Protein AF-A0A0D3K151-F1 (afdb_monomer)

Organism: Emiliania huxleyi (strain CCMP1516) (NCBI:txid280463)

Radius of gyration: 27.22 Å; Cα contacts (8 Å, |Δi|>4): 186; chains: 1; bounding box: 52×61×83 Å

Solvent-accessible surface area (backbone atoms only — not comp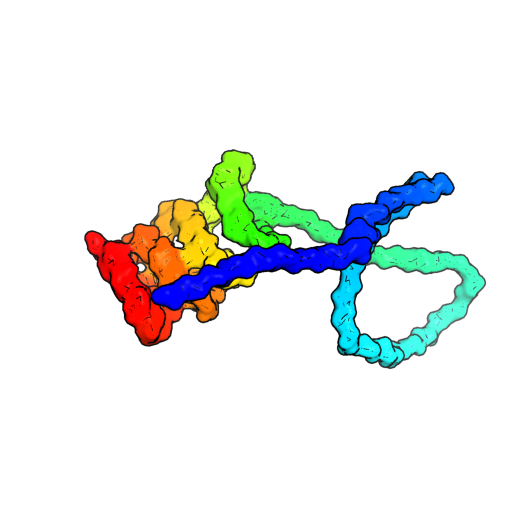arable to full-atom values): 13175 Å² total; per-residue (Å²): 138,81,83,83,85,75,84,74,82,80,80,79,66,91,73,72,7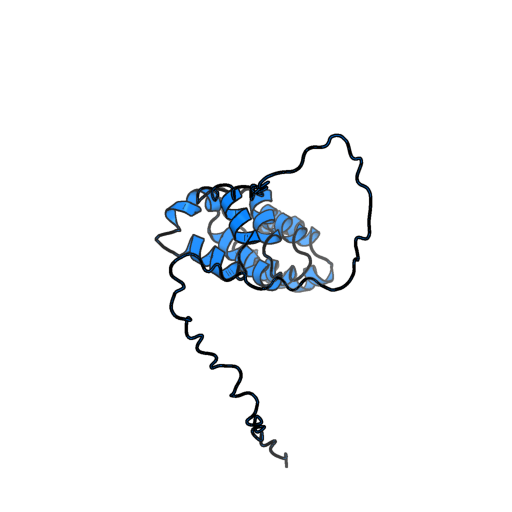6,72,78,82,71,80,78,82,72,80,66,94,84,78,85,75,86,82,80,83,76,78,82,82,83,74,83,90,84,78,85,86,74,86,89,77,88,84,84,81,86,90,83,94,79,82,84,81,81,73,76,75,76,69,76,74,75,72,77,79,60,61,80,46,34,72,68,27,52,51,51,47,45,77,70,50,90,53,53,52,61,50,55,47,42,42,68,68,34,82,87,38,20,80,53,31,44,71,41,50,28,64,56,47,50,65,56,48,12,46,56,36,42,50,36,83,52,61,83,43,27,30,57,41,44,37,61,51,35,75,44,27,72,86,47,27,39,32,64,34,54,28,42,28,37,72,52,38,90,59,60,53,45,55,29,47,58,59,34,38,76,58,32,76,43,36,76,82,28,44,67,57,40,49,70,62,39,54,74,69,43,39,64,68,32,42,63,48,50,57,64,48,57,110

Mean predicted aligned error: 17.02 Å

Secondary structure (DSSP, 8-state):
-PPP---PPPPPPTTSTTSS-----PPTT--S---------PPS-----------------S-----------PPPPPTTSHHHHHHHHHH-S-HHHHHHHHHH-TTTHHHHHHHHTT--HHHHHHHHHH-SSTTTHHHHHHHHHTT-TT-B-HHHHHHHHHH-SS-HHHHHHHHGGGBTTHHHHHHHHHHTS-HHHHHHHHHHHHHHT-

pLDDT: mean 73.88, std 24.92, range [28.66, 97.0]

Structure (mmCIF, N/CA/C/O backbone):
data_AF-A0A0D3K151-F1
#
_entry.id   AF-A0A0D3K151-F1
#
loop_
_atom_site.group_PDB
_atom_site.id
_atom_site.type_symbol
_atom_site.label_atom_id
_atom_site.label_alt_id
_atom_site.label_comp_id
_atom_site.label_asym_id
_atom_site.label_entity_id
_atom_site.label_seq_id
_atom_site.pdbx_PDB_ins_code
_atom_site.Cartn_x
_atom_site.Cartn_y
_atom_site.Cartn_z
_atom_site.occupancy
_atom_site.B_iso_or_equiv
_atom_site.auth_seq_id
_atom_site.auth_comp_id
_atom_site.auth_asym_id
_atom_site.auth_atom_id
_atom_site.pdbx_PDB_model_num
ATOM 1 N N . MET A 1 1 ? 27.703 -42.899 7.112 1.00 36.69 1 MET A N 1
ATOM 2 C CA . MET A 1 1 ? 28.776 -42.649 6.129 1.00 36.69 1 MET A CA 1
ATOM 3 C C . MET A 1 1 ? 28.138 -41.985 4.923 1.00 36.69 1 MET A C 1
ATOM 5 O O . MET A 1 1 ? 27.530 -42.671 4.117 1.00 36.69 1 MET A O 1
ATOM 9 N N . GLY A 1 2 ? 28.139 -40.650 4.906 1.00 40.97 2 GLY A N 1
ATOM 10 C CA . GLY A 1 2 ? 27.590 -39.837 3.821 1.00 40.97 2 GLY A CA 1
ATOM 11 C C . GLY A 1 2 ? 28.709 -39.447 2.863 1.00 40.97 2 GLY A C 1
ATOM 12 O O . GLY A 1 2 ? 29.788 -39.061 3.308 1.00 40.97 2 GLY A O 1
ATOM 13 N N . VAL A 1 3 ? 28.465 -39.611 1.567 1.00 38.94 3 VAL A N 1
ATOM 14 C CA . VAL A 1 3 ? 29.403 -39.255 0.498 1.00 38.94 3 VAL A CA 1
ATOM 15 C C . VAL A 1 3 ? 29.395 -37.727 0.327 1.00 38.94 3 VAL A C 1
ATOM 17 O O . VAL A 1 3 ? 28.308 -37.153 0.242 1.00 38.94 3 VAL A O 1
ATOM 20 N N . PRO A 1 4 ? 30.554 -37.046 0.284 1.00 36.97 4 PRO A N 1
ATOM 21 C CA . PRO A 1 4 ? 30.608 -35.613 0.015 1.00 36.97 4 PRO A CA 1
ATOM 22 C C . PRO A 1 4 ? 30.379 -35.333 -1.479 1.00 36.97 4 PRO A C 1
ATOM 24 O O . PRO A 1 4 ? 31.093 -35.858 -2.332 1.00 36.97 4 PRO A O 1
ATOM 27 N N . VAL A 1 5 ? 29.403 -34.478 -1.797 1.00 37.59 5 VAL A N 1
ATOM 28 C CA . VAL A 1 5 ? 29.250 -33.891 -3.136 1.00 37.59 5 VAL A CA 1
ATOM 29 C C . VAL A 1 5 ? 30.279 -32.772 -3.264 1.00 37.59 5 VAL A C 1
ATOM 31 O O . VAL A 1 5 ? 30.108 -31.683 -2.722 1.00 37.59 5 VAL A O 1
ATOM 34 N N . VAL A 1 6 ? 31.381 -33.067 -3.946 1.00 40.59 6 VAL A N 1
ATOM 35 C CA . VAL A 1 6 ? 32.356 -32.069 -4.388 1.00 40.59 6 VAL A CA 1
ATOM 36 C C . VAL A 1 6 ? 31.797 -31.426 -5.655 1.00 40.59 6 VAL A C 1
ATOM 38 O O . VAL A 1 6 ? 31.630 -32.098 -6.670 1.00 40.59 6 VAL A O 1
ATOM 41 N N . ALA A 1 7 ? 31.474 -30.134 -5.585 1.00 40.84 7 ALA A N 1
ATOM 42 C CA . ALA A 1 7 ? 31.148 -29.334 -6.757 1.00 40.84 7 ALA A CA 1
ATOM 43 C C . ALA A 1 7 ? 32.403 -29.215 -7.633 1.00 40.84 7 ALA A C 1
ATOM 45 O O . ALA A 1 7 ? 33.395 -28.606 -7.231 1.00 40.84 7 ALA A O 1
ATOM 46 N N . LEU A 1 8 ? 32.375 -29.829 -8.814 1.00 37.12 8 LEU A N 1
ATOM 47 C CA . LEU A 1 8 ? 33.381 -29.592 -9.844 1.00 37.12 8 LEU A CA 1
ATOM 48 C C . LEU A 1 8 ? 33.040 -28.273 -10.559 1.00 37.12 8 LEU A C 1
ATOM 50 O O . LEU A 1 8 ? 31.885 -28.099 -10.958 1.00 37.12 8 LEU A O 1
ATOM 54 N N . PRO A 1 9 ? 33.996 -27.344 -10.737 1.00 41.81 9 PRO A N 1
ATOM 55 C CA . PRO A 1 9 ? 33.792 -26.180 -11.587 1.00 41.81 9 PRO A CA 1
ATOM 56 C C . PRO A 1 9 ? 33.650 -26.653 -13.037 1.00 41.81 9 PRO A C 1
ATOM 58 O O . PRO A 1 9 ? 34.536 -27.323 -13.567 1.00 41.81 9 PRO A O 1
ATOM 61 N N . VAL A 1 10 ? 32.517 -26.335 -13.664 1.00 42.19 10 VAL A N 1
ATOM 62 C CA . VAL A 1 10 ? 32.312 -26.571 -15.096 1.00 42.19 10 VAL A CA 1
ATOM 63 C C . VAL A 1 10 ? 33.256 -25.632 -15.858 1.00 42.19 10 VAL A C 1
ATOM 65 O O . VAL A 1 10 ? 33.171 -24.419 -15.660 1.00 42.19 10 VAL A O 1
ATOM 68 N N . PRO A 1 11 ? 34.173 -26.150 -16.694 1.00 42.25 11 PRO A N 1
ATOM 69 C CA . PRO A 1 11 ? 35.025 -25.311 -17.523 1.00 42.25 11 PRO A CA 1
ATOM 70 C C . PRO A 1 11 ? 34.182 -24.676 -18.633 1.00 42.25 11 PRO A C 1
ATOM 72 O O . PRO A 1 11 ? 33.583 -25.379 -19.446 1.00 42.25 11 PRO A O 1
ATOM 75 N N . ILE A 1 12 ? 34.130 -23.344 -18.647 1.00 45.72 12 ILE A N 1
ATOM 76 C CA . ILE A 1 12 ? 33.540 -22.561 -19.736 1.00 45.72 12 ILE A CA 1
ATOM 77 C C . ILE A 1 12 ? 34.453 -22.736 -20.966 1.00 45.72 12 ILE A C 1
ATOM 79 O O . ILE A 1 12 ? 35.669 -22.559 -20.836 1.00 45.72 12 ILE A O 1
ATOM 83 N N . PRO A 1 13 ? 33.926 -23.139 -22.135 1.00 43.09 13 PRO A N 1
ATOM 84 C CA . PRO A 1 13 ? 34.722 -23.287 -23.349 1.00 43.09 13 PRO A CA 1
ATOM 85 C C . PRO A 1 13 ? 35.278 -21.925 -23.817 1.00 43.09 13 PRO A C 1
ATOM 87 O O . PRO A 1 13 ? 34.570 -20.920 -23.746 1.00 43.09 13 PRO A O 1
ATOM 90 N N . PRO A 1 14 ? 36.519 -21.867 -24.341 1.00 49.72 14 PRO A N 1
ATOM 91 C CA . PRO A 1 14 ? 37.214 -20.626 -24.714 1.00 49.72 14 PRO A CA 1
ATOM 92 C C . PRO A 1 14 ? 36.683 -19.951 -25.998 1.00 49.72 14 PRO A C 1
ATOM 94 O O . PRO A 1 14 ? 37.416 -19.232 -26.669 1.00 49.72 14 PRO A O 1
ATOM 97 N N . GLU A 1 15 ? 35.413 -20.163 -26.349 1.00 46.69 15 GLU A N 1
ATOM 98 C CA . GLU A 1 15 ? 34.746 -19.519 -27.491 1.00 46.69 15 GLU A CA 1
ATOM 99 C C . GLU A 1 15 ? 33.687 -18.482 -27.061 1.00 46.69 15 GLU A C 1
ATOM 101 O O . GLU A 1 15 ? 33.263 -17.672 -27.880 1.00 46.69 15 GLU A O 1
ATOM 106 N N . GLU A 1 16 ? 33.326 -18.411 -25.771 1.00 45.47 16 GLU A N 1
ATOM 107 C CA . GLU A 1 16 ? 32.428 -17.371 -25.225 1.00 45.47 16 GLU A CA 1
ATOM 108 C C . GLU A 1 16 ? 33.159 -16.131 -24.675 1.00 45.47 16 GLU A C 1
ATOM 110 O O . GLU A 1 16 ? 32.522 -15.159 -24.274 1.00 45.47 16 GLU A O 1
ATOM 115 N N . GLU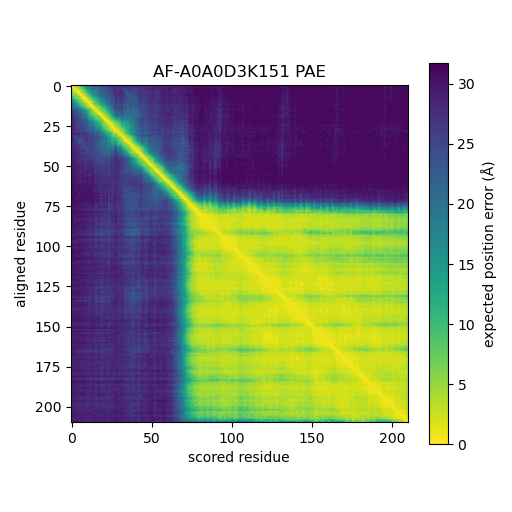 A 1 17 ? 34.495 -16.100 -24.715 1.00 41.00 17 GLU A N 1
ATOM 116 C CA . GLU A 1 17 ? 35.283 -14.915 -24.329 1.00 41.00 17 GLU A CA 1
ATOM 117 C C . GLU A 1 17 ? 35.469 -13.912 -25.491 1.00 41.00 17 GLU A C 1
ATOM 119 O O . GLU A 1 17 ? 35.985 -12.812 -25.303 1.00 41.00 17 GLU A O 1
ATOM 124 N N . ALA A 1 18 ? 34.993 -14.244 -26.699 1.00 40.31 18 ALA A N 1
ATOM 125 C CA . ALA A 1 18 ? 35.142 -13.414 -27.900 1.00 40.31 18 ALA A CA 1
ATOM 126 C C . ALA A 1 18 ? 33.933 -12.506 -28.220 1.00 40.31 18 ALA A C 1
ATOM 128 O O . ALA A 1 18 ? 33.989 -11.736 -29.178 1.00 40.31 18 ALA A O 1
ATOM 129 N N . ALA A 1 19 ? 32.851 -12.548 -27.433 1.00 41.38 19 ALA A N 1
ATOM 130 C CA . ALA A 1 19 ? 31.666 -11.711 -27.670 1.00 41.38 19 ALA A CA 1
ATOM 131 C C . ALA A 1 19 ? 31.693 -10.346 -26.945 1.00 41.38 19 ALA A C 1
ATOM 133 O O . ALA A 1 19 ? 30.846 -9.498 -27.215 1.00 41.38 19 ALA A O 1
ATOM 134 N N . SER A 1 20 ? 32.676 -10.096 -26.071 1.00 40.66 20 SER A N 1
ATOM 135 C CA . SER A 1 20 ? 32.695 -8.911 -25.190 1.00 40.66 20 SER A CA 1
ATOM 136 C C . SER A 1 20 ? 33.730 -7.840 -25.556 1.00 40.66 20 SER A C 1
ATOM 138 O O . SER A 1 20 ? 33.958 -6.916 -24.779 1.00 40.66 20 SER A O 1
ATOM 140 N N . ALA A 1 21 ? 34.352 -7.914 -26.734 1.00 40.59 21 ALA A N 1
ATOM 141 C CA . ALA A 1 21 ? 35.329 -6.912 -27.163 1.00 40.59 21 ALA A CA 1
ATOM 142 C C . ALA A 1 21 ? 35.228 -6.596 -28.661 1.00 40.59 21 ALA A C 1
ATOM 144 O O . ALA A 1 21 ? 36.192 -6.734 -29.407 1.00 40.59 21 ALA A O 1
ATOM 145 N N . GLN A 1 22 ? 34.065 -6.127 -29.116 1.00 38.78 22 GLN A N 1
ATOM 146 C CA . GLN A 1 22 ? 34.018 -5.317 -30.334 1.00 38.78 22 GLN A CA 1
ATOM 147 C C . GLN A 1 22 ? 34.122 -3.845 -29.940 1.00 38.78 22 GLN A C 1
ATOM 149 O O . GLN A 1 22 ? 33.130 -3.141 -29.770 1.00 38.78 22 GLN A O 1
ATOM 154 N N . SER A 1 23 ? 35.357 -3.373 -29.768 1.00 43.38 23 SER A N 1
ATOM 155 C CA . SER A 1 23 ? 35.657 -1.944 -29.778 1.00 43.38 23 SER A CA 1
ATOM 156 C C . SER A 1 23 ? 35.349 -1.407 -31.177 1.00 43.38 23 SER A C 1
ATOM 158 O O . SER A 1 23 ? 36.149 -1.559 -32.103 1.00 43.38 23 SER A O 1
ATOM 160 N N . PHE A 1 24 ? 34.164 -0.818 -31.345 1.00 42.56 24 PHE A N 1
ATOM 161 C CA . PHE A 1 24 ? 33.790 -0.109 -32.563 1.00 42.56 24 PHE A CA 1
ATOM 162 C C . PHE A 1 24 ? 34.789 1.028 -32.787 1.00 42.56 24 PHE A C 1
ATOM 164 O O . PHE A 1 24 ? 34.830 2.001 -32.033 1.00 42.56 24 PHE A O 1
ATOM 171 N N . THR A 1 25 ? 35.630 0.887 -33.807 1.00 46.38 25 THR A N 1
ATOM 172 C CA . THR A 1 25 ? 36.535 1.957 -34.225 1.00 46.38 25 THR A CA 1
ATOM 173 C C . THR A 1 25 ? 35.803 2.746 -35.300 1.00 46.38 25 THR A C 1
ATOM 175 O O . THR A 1 25 ? 35.499 2.213 -36.366 1.00 46.38 25 THR A O 1
ATOM 178 N N . LYS A 1 26 ? 35.447 3.993 -34.982 1.00 45.84 26 LYS A N 1
ATOM 179 C CA . LYS A 1 26 ? 34.752 4.916 -35.887 1.00 45.84 26 LYS A CA 1
ATOM 180 C C . LYS A 1 26 ? 35.579 5.078 -37.179 1.00 45.84 26 LYS A C 1
ATOM 182 O O . LYS A 1 26 ? 36.751 5.431 -37.068 1.00 45.84 26 LYS A O 1
ATOM 187 N N . PRO A 1 27 ? 35.019 4.843 -38.380 1.00 53.03 27 PRO A N 1
ATOM 188 C CA . PRO A 1 27 ? 35.705 5.162 -39.630 1.00 53.03 27 PRO A CA 1
ATOM 189 C C . PRO A 1 27 ? 35.900 6.678 -39.771 1.00 53.03 27 PRO A C 1
ATOM 191 O O . PRO A 1 27 ? 35.008 7.458 -39.422 1.00 53.03 27 PRO A O 1
ATOM 194 N N . ASP A 1 28 ? 37.052 7.097 -40.295 1.00 43.91 28 ASP A N 1
ATOM 195 C CA . ASP A 1 28 ? 37.363 8.514 -40.499 1.00 43.91 28 ASP A CA 1
ATOM 196 C C . ASP A 1 28 ? 36.340 9.182 -41.439 1.00 43.91 28 ASP A C 1
ATOM 198 O O . ASP A 1 28 ? 36.072 8.696 -42.538 1.00 43.91 28 ASP A O 1
ATOM 202 N N . GLY A 1 29 ? 35.761 10.305 -40.989 1.00 51.69 29 GLY A N 1
ATOM 203 C CA . GLY A 1 29 ? 34.777 11.110 -41.733 1.00 51.69 29 GLY A CA 1
ATOM 204 C C . GLY A 1 29 ? 33.356 11.158 -41.150 1.00 51.69 29 GLY A C 1
ATOM 205 O O . GLY A 1 29 ? 32.497 11.834 -41.705 1.00 51.69 29 GLY A O 1
ATOM 206 N N . TRP A 1 30 ? 33.084 10.476 -40.034 1.00 52.56 30 TRP A N 1
ATOM 207 C CA . TRP A 1 30 ? 31.755 10.434 -39.398 1.00 52.56 30 TRP A CA 1
ATOM 208 C C . TRP A 1 30 ? 31.508 11.582 -38.399 1.00 52.56 30 TRP A C 1
ATOM 210 O O . TRP A 1 30 ? 31.216 11.347 -37.227 1.00 52.56 30 TRP A O 1
ATOM 220 N N . ASP A 1 31 ? 31.642 12.837 -38.812 1.00 51.69 31 ASP A N 1
ATOM 221 C CA . ASP A 1 31 ? 31.230 13.969 -37.971 1.00 51.69 31 ASP A CA 1
ATOM 222 C C . ASP A 1 31 ? 29.806 14.402 -38.318 1.00 51.69 31 ASP A C 1
ATOM 224 O O . ASP A 1 31 ? 29.560 15.078 -39.311 1.00 51.69 31 ASP A O 1
ATOM 228 N N . GLY A 1 32 ? 28.866 13.982 -37.467 1.00 53.28 32 GLY A N 1
ATOM 229 C CA . GLY A 1 32 ? 27.462 14.380 -37.520 1.00 53.28 32 GLY A CA 1
ATOM 230 C C . GLY A 1 32 ? 26.512 13.186 -37.580 1.00 53.28 32 GLY A C 1
ATOM 231 O O . GLY A 1 32 ? 26.373 12.552 -38.615 1.00 53.28 32 GLY A O 1
ATOM 232 N N . HIS A 1 33 ? 25.822 12.939 -36.464 1.00 47.09 33 HIS A N 1
ATOM 233 C CA . HIS A 1 33 ? 24.627 12.092 -36.339 1.00 47.09 33 HIS A CA 1
ATOM 234 C C . HIS A 1 33 ? 24.796 10.587 -36.604 1.00 47.09 33 HIS A C 1
ATOM 236 O O . HIS A 1 33 ? 24.444 10.069 -37.658 1.00 47.09 33 HIS A O 1
ATOM 242 N N . VAL A 1 34 ? 25.194 9.854 -35.561 1.00 38.25 34 VAL A N 1
ATOM 243 C CA . VAL A 1 34 ? 24.879 8.423 -35.443 1.00 38.25 34 VAL A CA 1
ATOM 244 C C . VAL A 1 34 ? 23.895 8.262 -34.296 1.00 38.25 34 VAL A C 1
ATOM 246 O O . VAL A 1 34 ? 24.259 8.384 -33.129 1.00 38.25 34 VAL A O 1
ATOM 249 N N . VAL A 1 35 ? 22.634 8.020 -34.641 1.00 41.75 35 VAL A N 1
ATOM 250 C CA . VAL A 1 35 ? 21.627 7.530 -33.701 1.00 41.75 35 VAL A CA 1
ATOM 251 C C . VAL A 1 35 ? 21.810 6.018 -33.645 1.00 41.75 35 VAL A C 1
ATOM 253 O O . VAL A 1 35 ? 21.580 5.329 -34.637 1.00 41.75 35 VAL A O 1
ATOM 256 N N . ILE A 1 36 ? 22.270 5.497 -32.509 1.00 40.19 36 ILE A N 1
ATOM 257 C CA . ILE A 1 36 ? 22.256 4.055 -32.259 1.00 40.19 36 ILE A CA 1
ATOM 258 C C . ILE A 1 36 ? 20.793 3.700 -31.984 1.00 40.19 36 ILE A C 1
ATOM 260 O O . ILE A 1 36 ? 20.294 3.919 -30.884 1.00 40.19 36 ILE A O 1
ATOM 264 N N . ALA A 1 37 ? 20.080 3.235 -33.010 1.00 38.84 37 ALA A N 1
ATOM 265 C CA . ALA A 1 37 ? 18.766 2.636 -32.834 1.00 38.84 37 ALA A CA 1
ATOM 266 C C . ALA A 1 37 ? 18.965 1.280 -32.149 1.00 38.84 37 ALA A C 1
ATOM 268 O O . ALA A 1 37 ? 19.490 0.342 -32.750 1.00 38.84 37 ALA A O 1
ATOM 269 N N . GLU A 1 38 ? 18.599 1.193 -30.873 1.00 36.09 38 GLU A N 1
ATOM 270 C CA . GLU A 1 38 ? 18.532 -0.082 -30.170 1.00 36.09 38 GLU A CA 1
ATOM 271 C C . GLU A 1 38 ? 17.497 -0.974 -30.872 1.00 36.09 38 GLU A C 1
ATOM 273 O O . GLU A 1 38 ? 16.381 -0.550 -31.186 1.00 36.09 38 GLU A O 1
ATOM 278 N N . ALA A 1 39 ? 17.913 -2.192 -31.209 1.00 35.25 39 ALA A N 1
ATOM 279 C CA . ALA A 1 39 ? 17.167 -3.110 -32.051 1.00 35.25 39 ALA A CA 1
ATOM 280 C C . ALA A 1 39 ? 15.874 -3.574 -31.363 1.00 35.25 39 ALA A C 1
ATOM 282 O O . ALA A 1 39 ? 15.897 -4.381 -30.434 1.00 35.25 39 ALA A O 1
ATOM 283 N N . VAL A 1 40 ? 14.731 -3.110 -31.867 1.00 34.59 40 VAL A N 1
ATOM 284 C CA . VAL A 1 40 ? 13.422 -3.687 -31.553 1.00 34.59 40 VAL A CA 1
ATOM 285 C C . VAL A 1 40 ? 13.319 -5.036 -32.268 1.00 34.59 40 VAL A C 1
ATOM 287 O O . VAL A 1 40 ? 13.140 -5.100 -33.484 1.00 34.59 40 VAL A O 1
ATOM 290 N N . VAL A 1 41 ? 13.441 -6.131 -31.520 1.00 36.47 41 VAL A N 1
ATOM 291 C CA . VAL A 1 41 ? 13.119 -7.477 -32.010 1.00 36.47 41 VAL A CA 1
ATOM 292 C C . VAL A 1 41 ? 11.601 -7.653 -31.936 1.00 36.47 41 VAL A C 1
ATOM 294 O O . VAL A 1 41 ? 11.046 -7.850 -30.858 1.00 36.47 41 VAL A O 1
ATOM 297 N N . LEU A 1 42 ? 10.917 -7.559 -33.081 1.00 32.94 42 LEU A N 1
ATOM 298 C CA . LEU A 1 42 ? 9.491 -7.881 -33.196 1.00 32.94 42 LEU A CA 1
ATOM 299 C C . LEU A 1 42 ? 9.301 -9.402 -33.366 1.00 32.94 42 LEU A C 1
ATOM 301 O O . LEU A 1 42 ? 10.032 -10.016 -34.151 1.00 32.94 42 LEU A O 1
ATOM 305 N N . PRO A 1 43 ? 8.334 -10.034 -32.672 1.00 35.91 43 PRO A N 1
ATOM 306 C CA . PRO A 1 43 ? 8.038 -11.451 -32.852 1.00 35.91 43 PRO A CA 1
ATOM 307 C C . PRO A 1 43 ? 7.492 -11.714 -34.262 1.00 35.91 43 PRO A C 1
ATOM 309 O O . PRO A 1 43 ? 6.606 -11.017 -34.753 1.00 35.91 43 PRO A O 1
ATOM 312 N N . MET A 1 44 ? 8.048 -12.733 -34.921 1.00 42.25 44 MET A N 1
ATOM 313 C CA . MET A 1 44 ? 7.643 -13.160 -36.257 1.00 42.25 44 MET A CA 1
ATOM 314 C C . MET A 1 44 ? 6.182 -13.607 -36.276 1.00 42.25 44 MET A C 1
ATOM 316 O O . MET A 1 44 ? 5.832 -14.601 -35.643 1.00 42.25 44 MET A O 1
ATOM 320 N N . GLY A 1 45 ? 5.369 -12.938 -37.087 1.00 46.28 45 GLY A N 1
ATOM 321 C CA . GLY A 1 45 ? 4.072 -13.467 -37.488 1.00 46.28 45 GLY A CA 1
ATOM 322 C C . GLY A 1 45 ? 2.996 -12.410 -37.631 1.00 46.28 45 GLY A C 1
ATOM 323 O O . GLY A 1 45 ? 2.049 -12.438 -36.868 1.00 46.28 45 GLY A O 1
ATOM 324 N N . GLU A 1 46 ? 3.123 -11.528 -38.621 1.00 37.97 46 GLU A N 1
ATOM 325 C CA . GLU A 1 46 ? 1.981 -11.049 -39.408 1.00 37.97 46 GLU A CA 1
ATOM 326 C C . GLU A 1 46 ? 2.513 -10.324 -40.647 1.00 37.97 46 GLU A C 1
ATOM 328 O O . GLU A 1 46 ? 3.027 -9.208 -40.604 1.00 37.97 46 GLU A O 1
ATOM 333 N N . ALA A 1 47 ? 2.456 -11.021 -41.779 1.00 40.53 47 ALA A N 1
ATOM 334 C CA . ALA A 1 47 ? 2.665 -10.418 -43.079 1.00 40.53 47 ALA A CA 1
ATOM 335 C C . ALA A 1 47 ? 1.447 -9.540 -43.389 1.00 40.53 47 ALA A C 1
ATOM 337 O O . ALA A 1 47 ? 0.389 -10.062 -43.739 1.00 40.53 47 ALA A O 1
ATOM 338 N N . VAL A 1 48 ? 1.582 -8.217 -43.289 1.00 35.75 48 VAL A N 1
ATOM 339 C CA . VAL A 1 48 ? 0.596 -7.308 -43.886 1.00 35.75 48 VAL A CA 1
ATOM 340 C C . VAL A 1 48 ? 0.937 -7.167 -45.366 1.00 35.75 48 VAL A C 1
ATOM 342 O O . VAL A 1 48 ? 1.767 -6.364 -45.785 1.00 35.75 48 VAL A O 1
ATOM 345 N N . VAL A 1 49 ? 0.312 -8.041 -46.150 1.00 35.34 49 VAL A N 1
ATOM 346 C CA . VAL A 1 49 ? 0.256 -7.997 -47.609 1.00 35.34 49 VAL A CA 1
ATOM 347 C C . VAL A 1 49 ? -0.876 -7.053 -48.022 1.00 35.34 49 VAL A C 1
ATOM 349 O O . VAL A 1 49 ? -2.032 -7.340 -47.748 1.00 35.34 49 VAL A O 1
ATOM 352 N N . GLY A 1 50 ? -0.515 -5.974 -48.724 1.00 34.00 50 GLY A N 1
ATOM 353 C CA . GLY A 1 50 ? -1.244 -5.427 -49.876 1.00 34.00 50 GLY A CA 1
ATOM 354 C C . GLY A 1 50 ? -2.635 -4.802 -49.682 1.00 34.00 50 GLY A C 1
ATOM 355 O O . GLY A 1 50 ? -3.611 -5.500 -49.435 1.00 34.00 50 GLY A O 1
ATOM 356 N N . GLY A 1 51 ? -2.747 -3.514 -50.020 1.00 28.66 51 GLY A N 1
ATOM 357 C CA . GLY A 1 51 ? -3.979 -2.917 -50.555 1.00 28.66 51 GLY A CA 1
ATOM 358 C C . GLY A 1 51 ? -4.091 -1.425 -50.242 1.00 28.66 51 GLY A C 1
ATOM 359 O O . GLY A 1 51 ? -3.930 -1.036 -49.097 1.00 28.66 51 GLY A O 1
ATOM 360 N N . GLU A 1 52 ? -4.368 -0.501 -51.153 1.00 31.38 52 GLU A N 1
ATOM 361 C CA . GLU A 1 52 ? -4.413 -0.461 -52.614 1.00 31.38 52 GLU A CA 1
ATOM 362 C C . GLU A 1 52 ? -4.329 1.040 -52.939 1.00 31.38 52 GLU A C 1
ATOM 364 O O . GLU A 1 52 ? -4.999 1.862 -52.310 1.00 31.38 52 GLU A O 1
ATOM 369 N N . ALA A 1 53 ? -3.441 1.412 -53.857 1.00 38.00 53 ALA A N 1
ATOM 370 C CA . ALA A 1 53 ? -3.254 2.789 -54.275 1.00 38.00 53 ALA A CA 1
ATOM 371 C C . ALA A 1 53 ? -4.437 3.229 -55.144 1.00 38.00 53 ALA A C 1
ATOM 373 O O . ALA 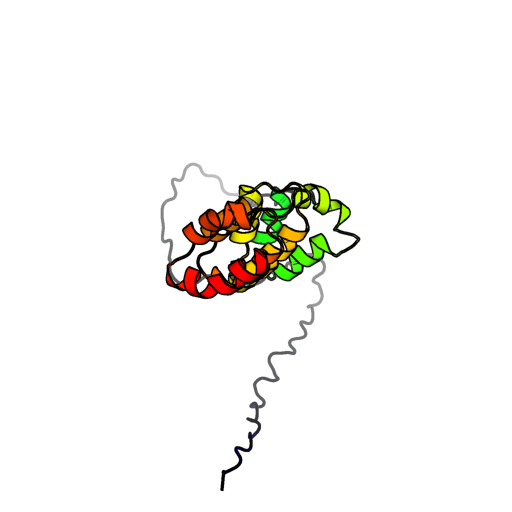A 1 53 ? -4.657 2.662 -56.212 1.00 38.00 53 ALA A O 1
ATOM 374 N N . VAL A 1 54 ? -5.146 4.285 -54.744 1.00 31.81 54 VAL A N 1
ATOM 375 C CA . VAL A 1 54 ? -5.959 5.060 -55.688 1.00 31.81 54 VAL A CA 1
ATOM 376 C C . VAL A 1 54 ? -5.125 6.254 -56.126 1.00 31.81 54 VAL A C 1
ATOM 378 O O . VAL A 1 54 ? -4.979 7.245 -55.414 1.00 31.81 54 VAL A O 1
ATOM 381 N N . ALA A 1 55 ? -4.528 6.097 -57.303 1.00 39.56 55 ALA A N 1
ATOM 382 C CA . ALA A 1 55 ? -3.764 7.113 -57.999 1.00 39.56 55 ALA A CA 1
ATOM 383 C C . ALA A 1 55 ? -4.671 8.259 -58.468 1.00 39.56 55 ALA A C 1
ATOM 385 O O . ALA A 1 55 ? -5.723 8.028 -59.064 1.00 39.56 55 ALA A O 1
ATOM 386 N N . SER A 1 56 ? -4.208 9.495 -58.294 1.00 30.06 56 SER A N 1
ATOM 387 C CA . SER A 1 56 ? -4.616 10.598 -59.157 1.00 30.06 56 SER A CA 1
ATOM 388 C C . SER A 1 56 ? -3.494 11.630 -59.250 1.00 30.06 56 SER A C 1
ATOM 390 O O . SER A 1 56 ? -3.092 12.195 -58.239 1.00 30.06 56 SER A O 1
ATOM 392 N N . GLY A 1 57 ? -3.028 11.879 -60.476 1.00 29.02 57 GLY A N 1
ATOM 393 C CA . GLY A 1 57 ? -2.317 13.106 -60.847 1.00 29.02 57 GLY A CA 1
ATOM 394 C C . GLY A 1 57 ? -0.793 13.015 -60.928 1.00 29.02 57 GLY A C 1
ATOM 395 O O . GLY A 1 57 ? -0.106 12.890 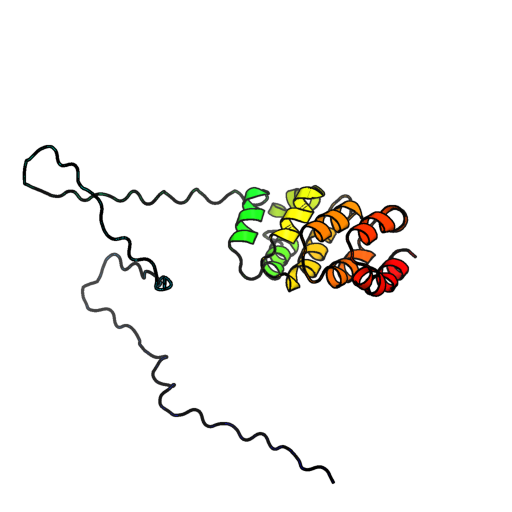-59.927 1.00 29.02 57 GLY A O 1
ATOM 396 N N . VAL A 1 58 ? -0.295 13.126 -62.155 1.00 35.59 58 VAL A N 1
ATOM 397 C CA . VAL A 1 58 ? 1.100 13.131 -62.620 1.00 35.59 58 VAL A CA 1
ATOM 398 C C . VAL A 1 58 ? 1.770 14.497 -62.393 1.00 35.59 58 VAL A C 1
ATOM 400 O O . VAL A 1 58 ? 1.168 15.499 -62.758 1.00 35.59 58 VAL A O 1
ATOM 403 N N . ASP A 1 59 ? 3.010 14.534 -61.882 1.00 33.72 59 ASP A N 1
ATOM 404 C CA . ASP A 1 59 ? 4.187 15.081 -62.599 1.00 33.72 59 ASP A CA 1
ATOM 405 C C . ASP A 1 59 ? 5.519 14.731 -61.876 1.00 33.72 59 ASP A C 1
ATOM 407 O O . ASP A 1 59 ? 5.542 14.687 -60.643 1.00 33.72 59 ASP A O 1
ATOM 411 N N . PRO A 1 60 ? 6.628 14.437 -62.595 1.00 48.25 60 PRO A N 1
ATOM 412 C CA . PRO A 1 60 ? 7.815 13.795 -62.037 1.00 48.25 60 PRO A CA 1
ATOM 413 C C . PRO A 1 60 ? 9.022 14.742 -61.975 1.00 48.25 60 PRO A C 1
ATOM 415 O O . PRO A 1 60 ? 9.702 14.945 -62.975 1.00 48.25 60 PRO A O 1
ATOM 418 N N . ALA A 1 61 ? 9.345 15.272 -60.797 1.00 41.03 61 ALA A N 1
ATOM 419 C CA . ALA A 1 61 ? 10.706 15.692 -60.449 1.00 41.03 61 ALA A CA 1
ATOM 420 C C . ALA A 1 61 ? 10.766 16.171 -58.997 1.00 41.03 61 ALA A C 1
ATOM 422 O O . ALA A 1 61 ? 10.094 17.129 -58.635 1.00 41.03 61 ALA A O 1
ATOM 423 N N . GLY A 1 62 ? 11.672 15.574 -58.225 1.00 36.28 62 GLY A N 1
ATOM 424 C CA . GLY A 1 62 ? 12.274 16.235 -57.071 1.00 36.28 62 GLY A CA 1
ATOM 425 C C . GLY A 1 62 ? 11.554 16.026 -55.745 1.00 36.28 62 GLY A C 1
ATOM 426 O O . GLY A 1 62 ? 10.628 16.750 -55.413 1.00 36.28 62 GLY A O 1
ATOM 427 N N . ASP A 1 63 ? 12.097 15.080 -54.980 1.00 38.06 63 ASP A N 1
ATOM 428 C CA . ASP A 1 63 ? 12.282 15.192 -53.531 1.00 38.06 63 ASP A CA 1
ATOM 429 C C . ASP A 1 63 ? 11.021 15.468 -52.697 1.00 38.06 63 ASP A C 1
ATOM 431 O O . ASP A 1 63 ? 10.733 16.591 -52.287 1.00 38.06 63 ASP A O 1
ATOM 435 N N . VAL A 1 64 ? 10.294 14.395 -52.379 1.00 34.94 64 VAL A N 1
ATOM 436 C CA . VAL A 1 64 ? 9.416 14.385 -51.209 1.00 34.94 64 VAL A CA 1
ATOM 437 C C . VAL A 1 64 ? 10.205 13.733 -50.083 1.00 34.94 64 VAL A C 1
ATOM 439 O O . VAL A 1 64 ? 10.089 12.538 -49.818 1.00 34.94 64 VAL A O 1
ATOM 442 N N . SER A 1 65 ? 11.043 14.533 -49.427 1.00 39.50 65 SER A N 1
ATOM 443 C CA . SER A 1 65 ? 11.414 14.282 -48.040 1.00 39.50 65 SER A CA 1
ATOM 444 C C . SER A 1 65 ? 10.134 14.401 -47.217 1.00 39.50 65 SER A C 1
ATOM 446 O O . SER A 1 65 ? 9.792 15.464 -46.699 1.00 39.50 65 SER A O 1
ATOM 448 N N . GLU A 1 66 ? 9.369 13.312 -47.181 1.00 34.94 66 GLU A N 1
ATOM 449 C CA . GLU A 1 66 ? 8.225 13.146 -46.302 1.00 34.94 66 GLU A CA 1
ATOM 450 C C . GLU A 1 66 ? 8.801 13.102 -44.889 1.00 34.94 66 GLU A C 1
ATOM 452 O O . GLU A 1 66 ? 9.242 12.069 -44.384 1.00 34.94 66 GLU A O 1
ATOM 457 N N . ALA A 1 67 ? 8.926 14.288 -44.294 1.00 39.00 67 ALA A N 1
ATOM 458 C CA . ALA A 1 67 ? 9.229 14.451 -42.894 1.00 39.00 67 ALA A CA 1
ATOM 459 C C . ALA A 1 67 ? 8.109 13.742 -42.138 1.00 39.00 67 ALA A C 1
ATOM 461 O O . ALA A 1 67 ? 7.033 14.299 -41.919 1.00 39.00 67 ALA A O 1
ATOM 462 N N . ILE A 1 68 ? 8.361 12.483 -41.786 1.00 40.44 68 ILE A N 1
ATOM 463 C CA . ILE A 1 68 ? 7.614 11.765 -40.770 1.00 40.44 68 ILE A CA 1
ATOM 464 C C . ILE A 1 68 ? 7.719 12.665 -39.546 1.00 40.44 68 ILE A C 1
ATOM 466 O O . ILE A 1 68 ? 8.766 12.730 -38.899 1.00 40.44 68 ILE A O 1
ATOM 470 N N . ALA A 1 69 ? 6.666 13.437 -39.284 1.00 38.50 69 ALA A N 1
ATOM 471 C CA . ALA A 1 69 ? 6.511 14.142 -38.033 1.00 38.50 69 ALA A CA 1
ATOM 472 C C . ALA A 1 69 ? 6.406 13.049 -36.971 1.00 38.50 69 ALA A C 1
ATOM 474 O O . ALA A 1 69 ? 5.331 12.512 -36.710 1.00 38.50 69 ALA A O 1
ATOM 475 N N . VAL A 1 70 ? 7.561 12.660 -36.428 1.00 45.16 70 VAL A N 1
ATOM 476 C CA . VAL A 1 70 ? 7.649 11.908 -35.185 1.00 45.16 70 VAL A CA 1
ATOM 477 C C . VAL A 1 70 ? 6.791 12.707 -34.211 1.00 45.16 70 VAL A C 1
ATOM 479 O O . VAL A 1 70 ? 7.095 13.888 -34.019 1.00 45.16 70 VAL A O 1
ATOM 482 N N . PRO A 1 71 ? 5.685 12.155 -33.678 1.00 44.66 71 PRO A N 1
ATOM 483 C CA . PRO A 1 71 ? 4.878 12.891 -32.725 1.00 44.66 71 PRO A CA 1
ATOM 484 C C . PRO A 1 71 ? 5.814 13.307 -31.597 1.00 44.66 71 PRO A C 1
ATOM 486 O O . PRO A 1 71 ? 6.436 12.463 -30.952 1.00 44.66 71 PRO A O 1
ATOM 489 N N . GLU A 1 72 ? 5.986 14.619 -31.454 1.00 45.03 72 GLU A N 1
ATOM 490 C CA . GLU A 1 72 ? 6.829 15.223 -30.439 1.00 45.03 72 GLU A CA 1
ATOM 491 C C . GLU A 1 72 ? 6.392 14.637 -29.098 1.00 45.03 72 GLU A C 1
ATOM 493 O O . GLU A 1 72 ? 5.230 14.771 -28.701 1.00 45.03 72 GLU A O 1
ATOM 498 N N . SER A 1 73 ? 7.295 13.884 -28.463 1.00 57.19 73 SER A N 1
ATOM 499 C CA . SER A 1 73 ? 7.067 13.303 -27.144 1.00 57.19 73 SER A CA 1
ATOM 500 C C . SER A 1 73 ? 6.551 14.415 -26.246 1.00 57.19 73 SER A C 1
ATOM 502 O O . SER A 1 73 ? 7.268 15.389 -26.013 1.00 57.19 73 SER A O 1
ATOM 504 N N . ALA A 1 74 ? 5.309 14.286 -25.773 1.00 61.78 74 ALA A N 1
ATOM 505 C CA . ALA A 1 74 ? 4.718 15.265 -24.875 1.00 61.78 74 ALA A CA 1
ATOM 506 C C . ALA A 1 74 ? 5.705 15.563 -23.730 1.00 61.78 74 ALA A C 1
ATOM 508 O O . ALA A 1 74 ? 6.379 14.637 -23.258 1.00 61.78 74 ALA A O 1
ATOM 509 N N . PRO A 1 75 ? 5.828 16.831 -23.293 1.00 67.81 75 PRO A N 1
ATOM 510 C CA . PRO A 1 75 ? 6.737 17.171 -22.212 1.00 67.81 75 PRO A CA 1
ATOM 511 C C . PRO A 1 75 ? 6.405 16.311 -20.985 1.00 67.81 75 PRO A C 1
ATOM 513 O O . PRO A 1 75 ? 5.219 16.096 -20.698 1.00 67.81 75 PRO A O 1
ATOM 516 N N . PRO A 1 76 ? 7.421 15.796 -20.268 1.00 72.62 76 PRO A N 1
ATOM 517 C CA . PRO A 1 76 ? 7.181 14.941 -19.121 1.00 72.62 76 PRO A CA 1
ATOM 518 C C . PRO A 1 76 ? 6.318 15.689 -18.094 1.00 72.62 76 PRO A C 1
ATOM 520 O O . PRO A 1 76 ? 6.517 16.890 -17.874 1.00 72.62 76 PRO A O 1
ATOM 523 N N . PRO A 1 77 ? 5.340 15.008 -17.475 1.00 80.12 77 PRO A N 1
ATOM 524 C CA . PRO A 1 77 ? 4.459 15.632 -16.499 1.00 80.12 77 PRO A CA 1
ATOM 525 C C . PRO A 1 77 ? 5.271 16.200 -15.321 1.00 80.12 77 PRO A C 1
ATOM 527 O O . PRO A 1 77 ? 6.275 15.603 -14.920 1.00 80.12 77 PRO A O 1
ATOM 530 N N . PRO A 1 78 ? 4.850 17.337 -14.737 1.00 82.62 78 PRO A N 1
ATOM 531 C CA . PRO A 1 78 ? 5.582 17.952 -13.638 1.00 82.62 78 PRO A CA 1
ATOM 532 C C . PRO A 1 78 ? 5.641 17.012 -12.418 1.00 82.62 78 PRO A C 1
ATOM 534 O O . PRO A 1 78 ? 4.650 16.325 -12.126 1.00 82.62 78 PRO A O 1
ATOM 537 N N . PRO A 1 79 ? 6.777 16.974 -11.692 1.00 84.25 79 PRO A N 1
ATOM 538 C CA . PRO A 1 79 ? 6.945 16.118 -10.520 1.00 84.25 79 PRO A CA 1
ATOM 539 C C . PRO A 1 79 ? 5.937 16.481 -9.425 1.00 84.25 79 PRO A C 1
ATOM 541 O O . PRO A 1 79 ? 5.482 17.621 -9.341 1.00 84.25 79 PRO A O 1
ATOM 544 N N . GLY A 1 80 ? 5.569 15.505 -8.593 1.00 85.94 80 GLY A N 1
ATOM 545 C CA . GLY A 1 80 ? 4.565 15.715 -7.545 1.00 85.94 80 GLY A CA 1
ATOM 546 C C . GLY A 1 80 ? 3.120 15.721 -8.050 1.00 85.94 80 GLY A C 1
ATOM 547 O O . GLY A 1 80 ? 2.210 16.084 -7.310 1.00 85.94 80 GLY A O 1
ATOM 548 N N . THR A 1 81 ? 2.874 15.302 -9.294 1.00 90.56 81 THR A N 1
ATOM 549 C CA . THR A 1 81 ? 1.517 15.090 -9.816 1.00 90.56 81 THR A CA 1
ATOM 550 C C . THR A 1 81 ? 1.182 13.611 -9.940 1.00 90.56 81 THR A C 1
ATOM 552 O O . THR A 1 81 ? 2.053 12.769 -10.161 1.00 90.56 81 THR A O 1
ATOM 555 N N . LEU A 1 82 ? -0.109 13.284 -9.849 1.00 90.19 82 LEU A N 1
ATOM 556 C CA . LEU A 1 82 ? -0.584 11.912 -10.025 1.00 90.19 82 LEU A CA 1
ATOM 557 C C . LEU A 1 82 ? -0.272 11.372 -11.431 1.00 90.19 82 LEU A C 1
ATOM 559 O O . LEU A 1 82 ? 0.045 10.198 -11.588 1.00 90.19 82 LEU A O 1
ATOM 563 N N . GLN A 1 83 ? -0.313 12.233 -12.452 1.00 90.75 83 GLN A N 1
ATOM 564 C CA . GLN A 1 83 ? 0.070 11.860 -13.814 1.00 90.75 83 GLN A CA 1
ATOM 565 C C . GLN A 1 83 ? 1.558 11.506 -13.905 1.00 90.75 83 GLN A C 1
ATOM 567 O O . GLN A 1 83 ? 1.901 10.517 -14.548 1.00 90.75 83 GLN A O 1
ATOM 572 N N . ALA A 1 84 ? 2.431 12.261 -13.230 1.00 91.25 84 ALA A N 1
ATOM 573 C CA . ALA A 1 84 ? 3.848 11.927 -13.157 1.00 91.25 84 ALA A CA 1
ATOM 574 C C . ALA A 1 84 ? 4.099 10.632 -12.385 1.00 91.25 84 ALA A C 1
ATOM 576 O O . ALA A 1 84 ? 4.897 9.815 -12.831 1.00 91.25 84 ALA A O 1
ATOM 577 N N . LEU A 1 85 ? 3.378 10.396 -11.286 1.00 91.25 85 LEU A N 1
ATOM 578 C CA . LEU A 1 85 ? 3.484 9.141 -10.543 1.00 91.25 85 LEU A CA 1
ATOM 579 C C . LEU A 1 85 ? 3.077 7.937 -11.405 1.00 91.25 85 LEU A C 1
ATOM 581 O O . LEU A 1 85 ? 3.798 6.947 -11.452 1.00 91.25 85 LEU A O 1
ATOM 585 N N . ARG A 1 86 ? 1.959 8.040 -12.137 1.00 92.38 86 ARG A N 1
ATOM 586 C CA . ARG A 1 86 ? 1.514 7.006 -13.087 1.00 92.38 86 ARG A CA 1
ATOM 587 C C . ARG A 1 86 ? 2.565 6.738 -14.159 1.00 92.38 86 ARG A C 1
ATOM 589 O O . ARG A 1 86 ? 2.918 5.590 -14.380 1.00 92.38 86 ARG A O 1
ATOM 596 N N . HIS A 1 87 ? 3.105 7.797 -14.761 1.00 90.69 87 HIS A N 1
ATOM 597 C CA . HIS A 1 87 ? 4.169 7.671 -15.752 1.00 90.69 87 HIS A CA 1
ATOM 598 C C . HIS A 1 87 ? 5.417 6.984 -15.173 1.00 90.69 87 HIS A C 1
ATOM 600 O O . HIS A 1 87 ? 6.049 6.188 -15.859 1.00 90.69 87 HIS A O 1
ATOM 606 N N . LEU A 1 88 ? 5.772 7.249 -13.910 1.00 91.19 88 LEU A N 1
ATOM 607 C CA . LEU A 1 88 ? 6.885 6.563 -13.249 1.00 91.19 88 LEU A CA 1
ATOM 608 C C . LEU A 1 88 ? 6.616 5.066 -13.076 1.00 91.19 88 LEU A C 1
ATOM 610 O O . LEU A 1 88 ? 7.501 4.284 -13.393 1.00 91.19 88 LEU A O 1
ATOM 614 N N . PHE A 1 89 ? 5.422 4.660 -12.640 1.00 91.56 89 PHE A N 1
ATOM 615 C CA . PHE A 1 89 ? 5.063 3.236 -12.563 1.00 91.56 89 PHE A CA 1
ATOM 616 C C . PHE A 1 89 ? 5.057 2.554 -13.939 1.00 91.56 89 PHE A C 1
ATOM 618 O O . PHE A 1 89 ? 5.480 1.414 -14.061 1.00 91.56 89 PHE A O 1
ATOM 625 N N . ASP A 1 90 ? 4.622 3.256 -14.987 1.00 89.00 90 ASP A N 1
ATOM 626 C CA . ASP A 1 90 ? 4.538 2.678 -16.333 1.00 89.00 90 ASP A CA 1
ATOM 627 C C . ASP A 1 90 ? 5.920 2.560 -17.019 1.00 89.00 90 ASP A C 1
ATOM 629 O O . ASP A 1 90 ? 6.078 1.788 -17.964 1.00 89.00 90 ASP A O 1
ATOM 633 N N . THR A 1 91 ? 6.926 3.323 -16.570 1.00 88.56 91 THR A N 1
ATOM 634 C CA . THR A 1 91 ? 8.268 3.366 -17.193 1.00 88.56 91 THR A CA 1
ATOM 635 C C . THR A 1 91 ? 9.373 2.725 -16.362 1.00 88.56 91 THR A C 1
ATOM 637 O O . THR A 1 91 ? 10.446 2.443 -16.899 1.00 88.56 91 THR A O 1
ATOM 640 N N . ASN A 1 92 ? 9.159 2.502 -15.064 1.00 87.75 92 ASN A N 1
ATOM 641 C CA . ASN A 1 92 ? 10.181 1.934 -14.193 1.00 87.75 92 ASN A CA 1
ATOM 642 C C . ASN A 1 92 ? 10.130 0.402 -14.172 1.00 87.75 92 ASN A C 1
ATOM 644 O O . ASN A 1 92 ? 9.077 -0.214 -14.276 1.00 87.75 92 ASN A O 1
ATOM 648 N N . VAL A 1 93 ? 11.300 -0.212 -14.011 1.00 85.00 93 VAL A N 1
ATOM 649 C CA . VAL A 1 93 ? 11.447 -1.670 -13.890 1.00 85.00 93 VAL A CA 1
ATOM 650 C C . VAL A 1 93 ? 11.480 -2.103 -12.417 1.00 85.00 93 VAL A C 1
ATOM 652 O O . VAL A 1 93 ? 11.102 -3.227 -12.099 1.00 85.00 93 VAL A O 1
ATOM 655 N N . ASP A 1 94 ? 11.921 -1.222 -11.509 1.00 90.94 94 ASP A N 1
ATOM 656 C CA . ASP A 1 94 ? 12.007 -1.473 -10.062 1.00 90.94 94 ASP A CA 1
ATOM 657 C C . ASP A 1 94 ? 11.173 -0.431 -9.301 1.00 90.94 94 ASP A C 1
ATOM 659 O O . ASP A 1 94 ? 11.680 0.565 -8.766 1.00 90.94 94 ASP A O 1
ATOM 663 N N . ASP A 1 95 ? 9.862 -0.676 -9.255 1.00 91.81 95 ASP A N 1
ATOM 664 C CA . ASP A 1 95 ? 8.879 0.185 -8.591 1.00 91.81 95 ASP A CA 1
ATOM 665 C C . ASP A 1 95 ? 9.182 0.391 -7.109 1.00 91.81 95 ASP A C 1
ATOM 667 O O . ASP A 1 95 ? 9.010 1.482 -6.563 1.00 91.81 95 ASP A O 1
ATOM 671 N N . ARG A 1 96 ? 9.684 -0.648 -6.438 1.00 92.81 96 ARG A N 1
ATOM 672 C CA . ARG A 1 96 ? 10.034 -0.574 -5.021 1.00 92.81 96 ARG A CA 1
ATOM 673 C C . ARG A 1 96 ? 11.152 0.436 -4.789 1.00 92.81 96 ARG A C 1
ATOM 675 O O . ARG A 1 96 ? 11.063 1.253 -3.869 1.00 92.81 96 ARG A O 1
ATOM 682 N N . ARG A 1 97 ? 12.224 0.380 -5.585 1.00 93.56 97 ARG A N 1
ATOM 683 C CA . ARG A 1 97 ? 13.335 1.334 -5.483 1.00 93.56 97 ARG A CA 1
ATOM 684 C C . ARG A 1 97 ? 12.897 2.736 -5.889 1.00 93.56 97 ARG A C 1
ATOM 686 O O . ARG A 1 97 ? 13.318 3.693 -5.241 1.00 93.56 97 ARG A O 1
ATOM 693 N N . MET A 1 98 ? 12.045 2.844 -6.906 1.00 94.25 98 MET A N 1
ATOM 694 C CA . MET A 1 98 ? 11.458 4.106 -7.349 1.00 94.25 98 MET A CA 1
ATOM 695 C C . MET A 1 98 ? 10.685 4.783 -6.216 1.00 94.25 98 MET A C 1
ATOM 697 O O . MET A 1 98 ? 11.084 5.861 -5.781 1.00 94.25 98 MET A O 1
ATOM 701 N N . VAL A 1 99 ? 9.670 4.116 -5.658 1.00 93.56 99 VAL A N 1
ATOM 702 C CA . VAL A 1 99 ? 8.839 4.654 -4.569 1.00 93.56 99 VAL A CA 1
ATOM 703 C C . VAL A 1 99 ? 9.691 4.985 -3.346 1.00 93.56 99 VAL A C 1
ATOM 705 O O . VAL A 1 99 ? 9.529 6.048 -2.750 1.00 93.56 99 VAL A O 1
ATOM 708 N N . ARG A 1 100 ? 10.663 4.132 -2.999 1.00 94.06 100 ARG A N 1
ATOM 709 C CA . ARG A 1 100 ? 11.604 4.425 -1.911 1.00 94.06 100 ARG A CA 1
ATOM 710 C C . ARG A 1 100 ? 12.400 5.705 -2.166 1.00 94.06 100 ARG A C 1
ATOM 712 O O . ARG A 1 100 ? 12.562 6.493 -1.242 1.00 94.06 100 ARG A O 1
ATOM 719 N N . GLY A 1 101 ? 12.874 5.921 -3.392 1.00 92.88 101 GLY A N 1
ATOM 720 C CA . GLY A 1 101 ? 13.556 7.152 -3.789 1.00 92.88 101 GLY A CA 1
ATOM 721 C C . GLY A 1 101 ? 12.663 8.381 -3.629 1.00 92.88 101 GLY A C 1
ATOM 722 O O . GLY A 1 101 ? 13.091 9.359 -3.030 1.00 92.88 101 GLY A O 1
ATOM 723 N N . LEU A 1 102 ? 11.401 8.307 -4.063 1.00 92.31 102 LEU A N 1
ATOM 724 C CA . LEU A 1 102 ? 10.452 9.422 -3.923 1.00 92.31 102 LEU A CA 1
ATOM 725 C C . LEU A 1 102 ? 10.214 9.821 -2.461 1.00 92.31 102 LEU A C 1
ATOM 727 O O . LEU A 1 102 ? 9.995 10.993 -2.169 1.00 92.31 102 LEU A O 1
ATOM 731 N N . VAL A 1 103 ? 10.253 8.843 -1.555 1.00 93.00 103 VAL A N 1
ATOM 732 C CA . VAL A 1 103 ? 9.931 9.024 -0.135 1.00 93.00 103 VAL A CA 1
ATOM 733 C C . VAL A 1 103 ? 11.156 9.365 0.721 1.00 93.00 103 VAL A C 1
ATOM 735 O O . VAL A 1 103 ? 11.035 10.102 1.698 1.00 93.00 103 VAL A O 1
ATOM 738 N N . GLN A 1 104 ? 12.328 8.814 0.395 1.00 92.19 104 GLN A N 1
ATOM 739 C CA . GLN A 1 104 ? 13.521 8.880 1.250 1.00 92.19 104 GLN A CA 1
ATOM 740 C C . GLN A 1 104 ? 14.615 9.813 0.725 1.00 92.19 104 GLN A C 1
ATOM 742 O O . GLN A 1 104 ? 15.462 10.228 1.515 1.00 92.19 104 GLN A O 1
ATOM 747 N N . ASP A 1 105 ? 14.639 10.134 -0.572 1.00 91.50 105 ASP A N 1
ATOM 748 C CA . ASP A 1 105 ? 15.630 11.059 -1.128 1.00 91.50 105 ASP A CA 1
ATOM 749 C C . ASP A 1 105 ? 15.280 12.504 -0.722 1.00 91.50 105 ASP A C 1
ATOM 751 O O . ASP A 1 105 ? 14.219 12.999 -1.115 1.00 91.50 105 ASP A O 1
ATOM 755 N N . PRO A 1 106 ? 16.153 13.219 0.015 1.00 87.06 106 PRO A N 1
ATOM 756 C CA . PRO A 1 106 ? 15.908 14.601 0.428 1.00 87.06 106 PRO A CA 1
ATOM 757 C C . PRO A 1 106 ? 15.657 15.566 -0.738 1.00 87.06 106 PRO A C 1
ATOM 759 O O . PRO A 1 106 ? 14.999 16.588 -0.550 1.00 87.06 106 PRO A O 1
ATOM 762 N N . GLY A 1 107 ? 16.180 15.268 -1.934 1.00 89.12 107 GLY A N 1
ATOM 763 C CA . GLY A 1 107 ? 15.952 16.076 -3.132 1.00 89.12 107 GLY A CA 1
ATOM 764 C C . GLY A 1 107 ? 14.574 15.861 -3.762 1.00 89.12 107 GLY A C 1
ATOM 765 O O . GLY A 1 107 ? 14.050 16.768 -4.407 1.00 89.12 107 GLY A O 1
ATOM 766 N N . GLN A 1 108 ? 13.972 14.686 -3.562 1.00 90.19 108 GLN A N 1
ATOM 767 C CA . GLN A 1 108 ? 12.683 14.312 -4.153 1.00 90.19 108 GLN A CA 1
ATOM 768 C C . GLN A 1 108 ? 11.531 14.459 -3.160 1.00 90.19 108 GLN A C 1
ATOM 770 O O . GLN A 1 108 ? 10.448 14.901 -3.543 1.00 90.19 108 GLN A O 1
ATOM 775 N N . GLN A 1 109 ? 11.753 14.140 -1.885 1.00 90.94 109 GLN A N 1
ATOM 776 C CA . GLN A 1 109 ? 10.704 14.095 -0.870 1.00 90.94 109 GLN A CA 1
ATOM 777 C C . GLN A 1 109 ? 9.843 15.373 -0.838 1.00 90.94 109 GLN A C 1
ATOM 779 O O . GLN A 1 109 ? 8.622 15.240 -0.902 1.00 90.94 109 GLN A O 1
ATOM 784 N N . PRO A 1 110 ? 10.386 16.609 -0.844 1.00 91.69 110 PRO A N 1
ATOM 785 C CA . PRO A 1 110 ? 9.551 17.814 -0.806 1.00 91.69 110 PRO A CA 1
ATOM 786 C C . PRO A 1 110 ? 8.632 17.975 -2.025 1.00 91.69 110 PRO A C 1
ATOM 788 O O . PRO A 1 110 ? 7.581 18.604 -1.919 1.00 91.69 110 PRO A O 1
ATOM 791 N N . LEU A 1 111 ? 9.020 17.414 -3.176 1.00 92.25 111 LEU A N 1
ATOM 792 C CA . LEU A 1 111 ? 8.243 17.470 -4.415 1.00 92.25 111 LEU A CA 1
ATOM 793 C C . LEU A 1 111 ? 7.071 16.483 -4.381 1.00 92.25 111 LEU A C 1
ATOM 795 O O . LEU A 1 111 ? 5.986 16.797 -4.864 1.00 92.25 111 LEU A O 1
ATOM 799 N N . TRP A 1 112 ? 7.279 15.299 -3.802 1.00 93.44 112 TRP A N 1
ATOM 800 C CA . TRP A 1 112 ? 6.303 14.207 -3.835 1.00 93.44 112 TRP A CA 1
ATOM 801 C C . TRP A 1 112 ? 5.440 14.112 -2.577 1.00 93.44 112 TRP A C 1
ATOM 803 O O . TRP A 1 112 ? 4.299 13.659 -2.665 1.00 93.44 112 TRP A O 1
ATOM 813 N N . GLN A 1 113 ? 5.921 14.591 -1.427 1.00 94.06 113 GLN A N 1
ATOM 814 C CA . GLN A 1 113 ? 5.204 14.507 -0.152 1.00 94.06 113 GLN A CA 1
ATOM 815 C C . GLN A 1 113 ? 3.780 15.080 -0.202 1.00 94.06 113 GLN A C 1
ATOM 817 O O . GLN A 1 113 ? 2.874 14.418 0.313 1.00 94.06 113 GLN A O 1
ATOM 822 N N . PRO A 1 114 ? 3.516 16.257 -0.810 1.00 93.75 114 PRO A N 1
ATOM 823 C CA . PRO A 1 114 ? 2.166 16.820 -0.826 1.00 93.75 114 PRO A CA 1
ATOM 824 C C . PRO A 1 114 ? 1.158 15.921 -1.548 1.00 93.75 114 PRO A C 1
ATOM 826 O O . PRO A 1 114 ? 0.017 15.806 -1.112 1.00 93.75 114 PRO A O 1
ATOM 829 N N . LEU A 1 115 ? 1.589 15.250 -2.620 1.00 94.44 115 LEU A N 1
ATOM 830 C CA . LEU A 1 115 ? 0.761 14.296 -3.352 1.00 94.44 115 LEU A CA 1
ATOM 831 C C . LEU A 1 115 ? 0.583 13.002 -2.556 1.00 94.44 115 LEU A C 1
ATOM 833 O O . LEU A 1 115 ? -0.543 12.563 -2.346 1.00 94.44 115 LEU A O 1
ATOM 837 N N . LEU A 1 116 ? 1.6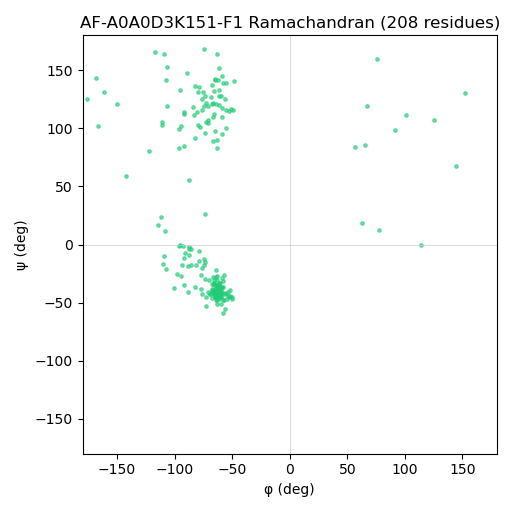93 12.398 -2.116 1.00 94.12 116 LEU A N 1
ATOM 838 C CA . LEU A 1 116 ? 1.692 11.088 -1.460 1.00 94.12 116 LEU A CA 1
ATOM 839 C C . LEU A 1 116 ? 0.927 11.103 -0.133 1.00 94.12 116 LEU A C 1
ATOM 841 O O . LEU A 1 116 ? 0.252 10.134 0.201 1.00 94.12 116 LEU A O 1
ATOM 845 N N . SER A 1 117 ? 0.983 12.216 0.597 1.00 95.19 117 SER A N 1
ATOM 846 C CA . SER A 1 117 ? 0.274 12.370 1.870 1.00 95.19 117 SER A CA 1
ATOM 847 C C . SER A 1 117 ? -1.233 12.580 1.742 1.00 95.19 117 SER A C 1
ATOM 849 O O . SER A 1 117 ? -1.951 12.362 2.720 1.00 95.19 117 SER A O 1
ATOM 851 N N . ALA A 1 118 ? -1.707 12.961 0.553 1.00 93.88 118 ALA A N 1
ATOM 852 C CA . ALA A 1 118 ? -3.103 13.275 0.261 1.00 93.88 118 ALA A CA 1
ATOM 853 C C . ALA A 1 118 ? -3.755 12.288 -0.726 1.00 93.88 118 ALA A C 1
ATOM 855 O O . ALA A 1 118 ? -4.801 12.600 -1.300 1.00 93.88 118 ALA A O 1
ATOM 856 N N . LEU A 1 119 ? -3.154 11.110 -0.940 1.00 95.25 119 LEU A N 1
ATOM 857 C CA . LEU A 1 119 ? -3.723 10.088 -1.819 1.00 95.25 119 LEU A CA 1
ATOM 858 C C . LEU A 1 119 ? -5.089 9.625 -1.305 1.00 95.25 119 LEU A C 1
ATOM 860 O O . LEU A 1 119 ? -5.251 9.300 -0.128 1.00 95.25 119 LEU A O 1
ATOM 864 N N . THR A 1 120 ? -6.068 9.551 -2.209 1.00 95.69 120 THR A N 1
ATOM 865 C CA . THR A 1 120 ? -7.363 8.927 -1.904 1.00 95.69 120 THR A CA 1
ATOM 866 C C . THR A 1 120 ? -7.249 7.403 -1.867 1.00 95.69 120 THR A C 1
ATOM 868 O O . THR A 1 120 ? -6.271 6.819 -2.339 1.00 95.69 120 THR A O 1
ATOM 871 N N . VAL A 1 121 ? -8.295 6.740 -1.369 1.00 96.19 121 VAL A N 1
ATOM 872 C CA . VAL A 1 121 ? -8.408 5.272 -1.350 1.00 96.19 121 VAL A CA 1
ATOM 873 C C . VAL A 1 121 ? -8.190 4.672 -2.741 1.00 96.19 121 VAL A C 1
ATOM 875 O O . VAL A 1 121 ? -7.439 3.710 -2.900 1.00 96.19 121 VAL A O 1
ATOM 878 N N . GLU A 1 122 ? -8.815 5.261 -3.757 1.00 95.88 122 GLU A N 1
ATOM 879 C CA . GLU A 1 122 ? -8.730 4.814 -5.145 1.00 95.88 122 GLU A CA 1
ATOM 880 C C . GLU A 1 122 ? -7.338 5.062 -5.722 1.00 95.88 122 GLU A C 1
ATOM 882 O O . GLU A 1 122 ? -6.787 4.184 -6.377 1.00 95.88 122 GLU A O 1
ATOM 887 N N . GLN A 1 123 ? -6.749 6.228 -5.449 1.00 95.38 123 GLN A N 1
ATOM 888 C CA . GLN A 1 123 ? -5.419 6.584 -5.945 1.00 95.38 123 GLN A CA 1
ATOM 889 C C . GLN A 1 123 ? -4.331 5.706 -5.323 1.00 95.38 123 GLN A C 1
ATOM 891 O O . GLN A 1 123 ? -3.426 5.256 -6.023 1.00 95.38 123 GLN A O 1
ATOM 896 N N . TYR A 1 124 ? -4.440 5.412 -4.026 1.00 96.38 124 TYR A N 1
ATOM 897 C CA . TYR A 1 124 ? -3.566 4.465 -3.341 1.00 96.38 124 TYR A CA 1
ATOM 898 C C . TYR A 1 124 ? -3.659 3.071 -3.972 1.00 96.38 124 TYR A C 1
ATOM 900 O O . TYR A 1 124 ? -2.643 2.491 -4.356 1.00 96.38 124 TYR A O 1
ATOM 908 N N . ALA A 1 125 ? -4.878 2.549 -4.133 1.00 96.06 125 ALA A N 1
ATOM 909 C CA . ALA A 1 125 ? -5.105 1.234 -4.725 1.00 96.06 125 ALA A CA 1
ATOM 910 C C . ALA A 1 125 ? -4.645 1.154 -6.185 1.00 96.06 125 ALA A C 1
ATOM 912 O O . ALA A 1 125 ? -4.146 0.112 -6.615 1.00 96.06 125 ALA A O 1
ATOM 913 N N . GLU A 1 126 ? -4.787 2.248 -6.935 1.00 95.06 126 GLU A N 1
ATOM 914 C CA . GLU A 1 126 ? -4.279 2.365 -8.296 1.00 95.06 126 GLU A CA 1
ATOM 915 C C . GLU A 1 126 ? -2.750 2.279 -8.328 1.00 95.06 126 GLU A C 1
ATOM 917 O O . GLU A 1 126 ? -2.213 1.505 -9.114 1.00 95.06 126 GLU A O 1
ATOM 922 N N . CYS A 1 127 ? -2.043 3.011 -7.461 1.00 93.94 127 CYS A N 1
ATOM 923 C CA . CYS A 1 127 ? -0.577 2.967 -7.403 1.00 93.94 127 CYS A CA 1
ATOM 924 C C . CYS A 1 127 ? -0.065 1.562 -7.049 1.00 93.94 127 CYS A C 1
ATOM 926 O O . CYS A 1 127 ? 0.853 1.051 -7.688 1.00 93.94 127 CYS A O 1
ATOM 928 N N . VAL A 1 128 ? -0.696 0.900 -6.074 1.00 94.94 128 VAL A N 1
ATOM 929 C CA . VAL A 1 128 ? -0.354 -0.488 -5.717 1.00 94.94 128 VAL A CA 1
ATOM 930 C C . VAL A 1 128 ? -0.673 -1.448 -6.870 1.00 94.94 128 VAL A C 1
ATOM 932 O O . VAL A 1 128 ? 0.130 -2.318 -7.188 1.00 94.94 128 VAL A O 1
ATOM 935 N N . GLY A 1 129 ? -1.816 -1.280 -7.539 1.00 92.75 129 GLY A N 1
ATOM 936 C CA . GLY A 1 129 ? -2.214 -2.125 -8.669 1.00 92.75 129 GLY A CA 1
ATOM 937 C C . GLY A 1 129 ? -1.304 -1.978 -9.893 1.00 92.75 129 GLY A C 1
ATOM 938 O O . GLY A 1 129 ? -1.045 -2.965 -10.580 1.00 92.75 129 GLY A O 1
ATOM 939 N N . ARG A 1 130 ? -0.786 -0.767 -10.133 1.00 93.50 130 ARG A N 1
ATOM 940 C CA . ARG A 1 130 ? 0.149 -0.447 -11.225 1.00 93.50 130 ARG A CA 1
ATOM 941 C C . ARG A 1 130 ? 1.570 -0.941 -11.000 1.00 93.50 130 ARG A C 1
ATOM 943 O O . ARG A 1 130 ? 2.342 -0.940 -11.947 1.00 93.50 130 ARG A O 1
ATOM 950 N N . THR A 1 131 ? 1.910 -1.371 -9.786 1.00 92.00 131 THR A N 1
ATOM 951 C CA . THR A 1 131 ? 3.216 -1.982 -9.525 1.00 92.00 131 THR A CA 1
ATOM 952 C C . THR A 1 131 ? 3.367 -3.216 -10.419 1.00 92.00 131 THR A C 1
ATOM 954 O O . THR A 1 131 ? 2.572 -4.162 -10.312 1.00 92.00 131 THR A O 1
ATOM 957 N N . GLY A 1 132 ? 4.358 -3.186 -11.310 1.00 86.44 132 GLY A N 1
ATOM 958 C CA . GLY A 1 132 ? 4.542 -4.163 -12.378 1.00 86.44 132 GLY A CA 1
ATOM 959 C C . GLY A 1 132 ? 4.869 -5.552 -11.839 1.00 86.44 132 GLY A C 1
ATOM 960 O O . GLY A 1 132 ? 4.332 -6.553 -12.313 1.00 86.44 132 GLY A O 1
ATOM 961 N N . LEU A 1 133 ? 5.692 -5.620 -10.789 1.00 88.69 133 LEU A N 1
ATOM 962 C CA . LEU A 1 133 ? 6.010 -6.869 -10.101 1.00 88.69 133 LEU A CA 1
ATOM 963 C C . LEU A 1 133 ? 5.045 -7.109 -8.938 1.00 88.69 133 LEU A C 1
ATOM 965 O O . LEU A 1 133 ? 5.083 -6.426 -7.916 1.00 88.69 133 LEU A O 1
ATOM 969 N N . GLU A 1 134 ? 4.220 -8.155 -9.044 1.00 88.44 134 GLU A N 1
ATOM 970 C CA . GLU A 1 134 ? 3.249 -8.490 -7.991 1.00 88.44 134 GLU A CA 1
ATOM 971 C C . GLU A 1 134 ? 3.908 -8.767 -6.629 1.00 88.44 134 GLU A C 1
ATOM 973 O O . GLU A 1 134 ? 3.310 -8.503 -5.587 1.00 88.44 134 GLU A O 1
ATOM 978 N N . TYR A 1 135 ? 5.151 -9.260 -6.633 1.00 89.44 135 TYR A N 1
ATOM 979 C CA . TYR A 1 135 ? 5.944 -9.497 -5.426 1.00 89.44 135 TYR A CA 1
ATOM 980 C C . TYR A 1 135 ? 6.331 -8.203 -4.687 1.00 89.44 135 TYR A C 1
ATOM 982 O O . TYR A 1 135 ? 6.488 -8.231 -3.467 1.00 89.44 135 TYR A O 1
ATOM 990 N N . ASP A 1 136 ? 6.456 -7.074 -5.391 1.00 91.88 136 ASP A N 1
ATOM 991 C CA . ASP A 1 136 ? 6.824 -5.785 -4.792 1.00 91.88 136 ASP A CA 1
ATOM 992 C C . ASP A 1 136 ? 5.617 -5.021 -4.234 1.00 91.88 136 ASP A C 1
ATOM 994 O O . ASP A 1 136 ? 5.783 -4.162 -3.364 1.00 91.88 136 ASP A O 1
ATOM 998 N N . ARG A 1 137 ? 4.391 -5.377 -4.648 1.00 93.44 137 ARG A N 1
ATOM 999 C CA . ARG A 1 137 ? 3.140 -4.740 -4.192 1.00 93.44 137 ARG A CA 1
ATOM 1000 C C . ARG A 1 137 ? 3.015 -4.618 -2.669 1.00 93.44 137 ARG A C 1
ATOM 1002 O O . ARG A 1 137 ? 2.649 -3.534 -2.221 1.00 93.44 137 ARG A O 1
ATOM 1009 N N . PRO A 1 138 ? 3.324 -5.641 -1.841 1.00 94.44 138 PRO A N 1
ATOM 1010 C CA . PRO A 1 138 ? 3.274 -5.510 -0.383 1.00 94.44 138 PRO A CA 1
ATOM 1011 C C . PRO A 1 138 ? 4.200 -4.417 0.162 1.00 94.44 138 PRO A C 1
ATOM 1013 O O . PRO A 1 138 ? 3.836 -3.705 1.096 1.00 94.44 138 PRO A O 1
ATOM 1016 N N . GLU A 1 139 ? 5.398 -4.283 -0.410 1.00 95.12 139 GLU A N 1
ATOM 1017 C CA . GLU A 1 139 ? 6.380 -3.294 0.032 1.00 95.12 139 GLU A CA 1
ATOM 1018 C C . GLU A 1 139 ? 6.006 -1.893 -0.451 1.00 95.12 139 GLU A C 1
ATOM 1020 O O . GLU A 1 139 ? 6.057 -0.947 0.330 1.00 95.12 139 GLU A O 1
ATOM 1025 N N . VAL A 1 140 ? 5.570 -1.762 -1.706 1.00 95.06 140 VAL A N 1
ATOM 1026 C CA . VAL A 1 140 ? 5.062 -0.496 -2.251 1.00 95.06 140 VAL A CA 1
ATOM 1027 C C . VAL A 1 140 ? 3.848 -0.015 -1.453 1.00 95.06 140 VAL A C 1
ATOM 1029 O O . VAL A 1 140 ? 3.804 1.144 -1.049 1.00 95.06 140 VAL A O 1
ATOM 1032 N N . ALA A 1 141 ? 2.907 -0.910 -1.139 1.00 96.00 141 ALA A N 1
ATOM 1033 C CA . ALA A 1 141 ? 1.741 -0.609 -0.312 1.00 96.00 141 ALA A CA 1
ATOM 1034 C C . ALA A 1 141 ? 2.133 -0.092 1.083 1.00 96.00 141 ALA A C 1
ATOM 1036 O O . ALA A 1 141 ? 1.542 0.877 1.564 1.00 96.00 141 ALA A O 1
ATOM 1037 N N . SER A 1 142 ? 3.145 -0.702 1.708 1.00 96.12 142 SER A N 1
ATOM 1038 C CA . SER A 1 142 ? 3.701 -0.252 2.990 1.00 96.12 142 SER A CA 1
ATOM 1039 C C . SER A 1 142 ? 4.328 1.138 2.884 1.00 96.12 142 SER A C 1
ATOM 1041 O O . SER A 1 142 ? 3.986 2.026 3.657 1.00 96.12 142 SER A O 1
ATOM 1043 N N . LEU A 1 143 ? 5.216 1.349 1.908 1.00 95.56 143 LEU A N 1
ATOM 1044 C CA . LEU A 1 143 ? 5.924 2.621 1.734 1.00 95.56 143 LEU A CA 1
ATOM 1045 C C . LEU A 1 143 ? 4.961 3.779 1.456 1.00 95.56 143 LEU A C 1
ATOM 1047 O O . LEU A 1 143 ? 5.122 4.856 2.022 1.00 95.56 143 LEU A O 1
ATOM 1051 N N . LEU A 1 144 ? 3.946 3.554 0.617 1.00 94.94 144 LEU A N 1
ATOM 1052 C CA . LEU A 1 144 ? 2.901 4.542 0.350 1.00 94.94 144 LEU A CA 1
ATOM 1053 C C . LEU A 1 144 ? 2.023 4.781 1.585 1.00 94.94 144 LEU A C 1
ATOM 1055 O O . LEU A 1 144 ? 1.672 5.923 1.872 1.00 94.94 144 LEU A O 1
ATOM 1059 N N . GLY A 1 145 ? 1.694 3.723 2.333 1.00 94.06 145 GLY A N 1
ATOM 1060 C CA . GLY A 1 145 ? 0.873 3.808 3.542 1.00 94.06 145 GLY A CA 1
ATOM 1061 C C . GLY A 1 145 ? 1.512 4.659 4.639 1.00 94.06 145 GLY A C 1
ATOM 1062 O O . GLY A 1 145 ? 0.817 5.433 5.292 1.00 94.06 145 GLY A O 1
ATOM 1063 N N . GLU A 1 146 ? 2.836 4.586 4.781 1.00 94.75 146 GLU A N 1
ATOM 1064 C CA . GLU A 1 146 ? 3.616 5.407 5.717 1.00 94.75 146 GLU A CA 1
ATOM 1065 C C . GLU A 1 146 ? 3.573 6.910 5.398 1.00 94.75 146 GLU A C 1
ATOM 1067 O O . GLU A 1 146 ? 3.821 7.723 6.288 1.00 94.75 146 GLU A O 1
ATOM 1072 N N . GLN A 1 147 ? 3.259 7.297 4.156 1.00 95.19 147 GLN A N 1
ATOM 1073 C CA . GLN A 1 147 ? 3.219 8.708 3.759 1.00 95.19 147 GLN A CA 1
ATOM 1074 C C . GLN A 1 147 ? 1.866 9.379 3.983 1.00 95.19 147 GLN A C 1
ATOM 1076 O O . GLN A 1 147 ? 1.810 10.609 4.015 1.00 95.19 147 GLN A O 1
ATOM 1081 N N . LEU A 1 148 ? 0.787 8.607 4.142 1.00 94.62 148 LEU A N 1
ATOM 1082 C CA . LEU A 1 148 ? -0.571 9.134 4.271 1.00 94.62 148 LEU A CA 1
ATOM 1083 C C . LEU A 1 148 ? -0.722 9.971 5.545 1.00 94.62 148 LEU A C 1
ATOM 1085 O O . LEU A 1 148 ? -0.587 9.458 6.656 1.00 94.62 148 LEU A O 1
ATOM 1089 N N . ALA A 1 149 ? -1.098 11.245 5.401 1.00 91.31 149 ALA A N 1
ATOM 1090 C CA . ALA A 1 149 ? -1.275 12.140 6.548 1.00 91.31 149 ALA A CA 1
ATOM 1091 C C . ALA A 1 149 ? -2.434 11.704 7.460 1.00 91.31 149 ALA A C 1
ATOM 1093 O O . ALA A 1 149 ? -2.366 11.873 8.676 1.00 91.31 149 ALA A O 1
ATOM 1094 N N . SER A 1 150 ? -3.491 11.120 6.887 1.00 88.75 150 SER A N 1
ATOM 1095 C CA . SER A 1 150 ? -4.620 10.556 7.639 1.00 88.75 150 SER A CA 1
ATOM 1096 C C . SER A 1 150 ? -4.330 9.181 8.249 1.00 88.75 150 SER A C 1
ATOM 1098 O O . SER A 1 150 ? -5.177 8.643 8.960 1.00 88.75 150 SER A O 1
ATOM 1100 N N . GLY A 1 151 ? -3.164 8.600 7.956 1.00 92.94 151 GLY A N 1
ATOM 1101 C CA . GLY A 1 151 ? -2.860 7.201 8.220 1.00 92.94 151 GLY A CA 1
ATOM 1102 C C . GLY A 1 151 ? -3.531 6.253 7.224 1.00 92.94 151 GLY A C 1
ATOM 1103 O O . GLY A 1 151 ? -4.511 6.590 6.550 1.00 92.94 151 GLY A O 1
ATOM 1104 N N . LEU A 1 152 ? -2.980 5.043 7.129 1.00 95.62 152 LEU A N 1
ATOM 1105 C CA . LEU A 1 152 ? -3.517 3.982 6.287 1.00 95.62 152 LEU A CA 1
ATOM 1106 C C . LEU A 1 152 ? -4.793 3.415 6.919 1.00 95.62 152 LEU A C 1
ATOM 1108 O O . LEU A 1 152 ? -4.781 3.011 8.077 1.00 95.62 152 LEU A O 1
ATOM 1112 N N . THR A 1 153 ? -5.891 3.350 6.165 1.00 96.00 153 THR A N 1
ATOM 1113 C CA . THR A 1 153 ? -7.162 2.788 6.662 1.00 96.00 153 THR A CA 1
ATOM 1114 C C . THR A 1 153 ? -7.494 1.443 6.021 1.00 96.00 153 THR A C 1
ATOM 1116 O O . THR A 1 153 ? -6.973 1.076 4.966 1.00 96.00 153 THR A O 1
ATOM 1119 N N . SER A 1 154 ? -8.420 0.710 6.628 1.00 95.62 154 SER A N 1
ATOM 1120 C CA . SER A 1 154 ? -8.940 -0.569 6.156 1.00 95.62 154 SER A CA 1
ATOM 1121 C C . SER A 1 154 ? -9.545 -0.469 4.754 1.00 95.62 154 SER A C 1
ATOM 1123 O O . SER A 1 154 ? -9.425 -1.408 3.968 1.00 95.62 154 SER A O 1
ATOM 1125 N N . ALA A 1 155 ? -10.119 0.688 4.405 1.00 96.06 155 ALA A N 1
ATOM 1126 C CA . ALA A 1 155 ? -10.634 0.976 3.070 1.00 96.06 155 ALA A CA 1
ATOM 1127 C C . ALA A 1 155 ? -9.516 1.035 2.014 1.00 96.06 155 ALA A C 1
ATOM 1129 O O . ALA A 1 155 ? -9.684 0.470 0.934 1.00 96.06 155 ALA A O 1
ATOM 1130 N N . HIS A 1 156 ? -8.368 1.647 2.336 1.00 97.00 156 HIS A N 1
ATOM 1131 C CA . HIS A 1 156 ? -7.192 1.673 1.454 1.00 97.00 156 HIS A CA 1
ATOM 1132 C C . HIS A 1 156 ? -6.684 0.254 1.186 1.00 97.00 156 HIS A C 1
ATOM 1134 O O . HIS A 1 156 ? -6.476 -0.128 0.036 1.00 97.00 156 HIS A O 1
ATOM 1140 N N . VAL A 1 157 ? -6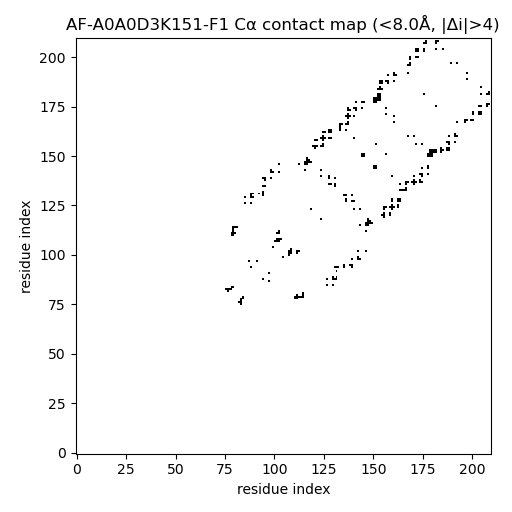.556 -0.556 2.243 1.00 96.25 157 VAL A N 1
ATOM 1141 C CA . VAL A 1 157 ? -6.096 -1.947 2.131 1.00 96.25 157 VAL A CA 1
ATOM 1142 C C . VAL A 1 157 ? -7.082 -2.795 1.330 1.00 96.25 157 VAL A C 1
ATOM 1144 O O . VAL A 1 157 ? -6.670 -3.504 0.418 1.00 96.25 157 VAL A O 1
ATOM 1147 N N . ALA A 1 158 ? -8.384 -2.698 1.606 1.00 96.62 158 ALA A N 1
ATOM 1148 C CA . ALA A 1 158 ? -9.405 -3.432 0.859 1.00 96.62 158 ALA A CA 1
ATOM 1149 C C . ALA A 1 158 ? -9.443 -3.033 -0.627 1.00 96.62 158 ALA A C 1
ATOM 1151 O O . ALA A 1 158 ? -9.604 -3.881 -1.502 1.00 96.62 158 ALA A O 1
ATOM 1152 N N . ALA A 1 159 ? -9.265 -1.748 -0.945 1.00 96.62 159 ALA A N 1
ATOM 1153 C CA . ALA A 1 159 ? -9.160 -1.296 -2.329 1.00 96.62 159 ALA A CA 1
ATOM 1154 C C . ALA A 1 159 ? -7.895 -1.841 -3.020 1.00 96.62 159 ALA A C 1
ATOM 1156 O O . ALA A 1 159 ? -7.990 -2.340 -4.138 1.00 96.62 159 ALA A O 1
ATOM 1157 N N . ALA A 1 160 ? -6.740 -1.841 -2.347 1.00 96.12 160 ALA A N 1
ATOM 1158 C CA . ALA A 1 160 ? -5.507 -2.426 -2.881 1.00 96.12 160 ALA A CA 1
ATOM 1159 C C . ALA A 1 160 ? -5.595 -3.955 -3.060 1.00 96.12 160 ALA A C 1
ATOM 1161 O O . ALA A 1 160 ? -5.053 -4.512 -4.013 1.00 96.12 160 ALA A O 1
ATOM 1162 N N . LEU A 1 161 ? -6.324 -4.655 -2.187 1.00 95.94 161 LEU A N 1
ATOM 1163 C CA . LEU A 1 161 ? -6.587 -6.088 -2.342 1.00 95.94 161 LEU A CA 1
ATOM 1164 C C . LEU A 1 161 ? -7.457 -6.400 -3.563 1.00 95.94 161 LEU A C 1
ATOM 1166 O O . LEU A 1 161 ? -7.288 -7.458 -4.164 1.00 95.94 161 LEU A O 1
ATOM 1170 N N . ARG A 1 162 ? -8.352 -5.491 -3.965 1.00 95.00 162 ARG A N 1
ATOM 1171 C CA . ARG A 1 162 ? -9.159 -5.653 -5.187 1.00 95.00 162 ARG A CA 1
ATOM 1172 C C . ARG A 1 162 ? -8.336 -5.527 -6.464 1.00 95.00 162 ARG A C 1
ATOM 1174 O O . ARG A 1 162 ? -8.665 -6.177 -7.450 1.00 95.00 162 ARG A O 1
ATOM 1181 N N . THR A 1 163 ? -7.266 -4.733 -6.447 1.00 92.44 163 THR A N 1
ATOM 1182 C CA . THR A 1 163 ? -6.356 -4.570 -7.594 1.00 92.44 163 THR A CA 1
ATOM 1183 C C . THR A 1 163 ? -5.238 -5.613 -7.628 1.00 92.44 163 THR A C 1
ATOM 1185 O O . THR A 1 163 ? -4.525 -5.722 -8.621 1.00 92.44 163 THR A O 1
ATOM 1188 N N . THR A 1 164 ? -5.098 -6.410 -6.567 1.00 91.19 164 THR A N 1
ATOM 1189 C CA . THR A 1 164 ? -4.012 -7.376 -6.394 1.00 91.19 164 THR A CA 1
ATOM 1190 C C . THR A 1 164 ? -4.515 -8.804 -6.597 1.00 91.19 164 THR A C 1
ATOM 1192 O O . THR A 1 164 ? -5.365 -9.275 -5.849 1.00 91.19 164 THR A O 1
ATOM 1195 N N . THR A 1 165 ? -3.975 -9.530 -7.574 1.00 88.25 165 THR A N 1
ATOM 1196 C CA . THR A 1 165 ? -4.370 -10.921 -7.868 1.00 88.25 165 THR A CA 1
ATOM 1197 C C . THR A 1 165 ? -3.591 -11.963 -7.071 1.00 88.25 165 THR A C 1
ATOM 1199 O O . THR A 1 165 ? -4.191 -12.913 -6.572 1.00 88.25 165 THR A O 1
ATOM 1202 N N . ALA A 1 166 ? -2.281 -11.777 -6.897 1.00 88.44 166 ALA A N 1
ATOM 1203 C CA . ALA A 1 166 ? -1.428 -12.651 -6.093 1.00 88.44 166 ALA A CA 1
ATOM 1204 C C . ALA A 1 166 ? -0.820 -11.910 -4.896 1.00 88.44 166 ALA A C 1
ATOM 1206 O O . ALA A 1 166 ? -0.819 -10.688 -4.832 1.00 88.44 166 ALA A O 1
ATOM 1207 N N . TYR A 1 167 ? -0.277 -12.656 -3.933 1.00 90.69 167 TYR A N 1
ATOM 1208 C CA . TYR A 1 167 ? 0.397 -12.109 -2.746 1.00 90.69 167 TYR A CA 1
ATOM 1209 C C . TYR A 1 167 ? -0.483 -11.271 -1.796 1.00 90.69 167 TYR A C 1
ATOM 1211 O O . TYR A 1 167 ? 0.034 -10.547 -0.942 1.00 90.69 167 TYR A O 1
ATOM 1219 N N . LYS A 1 168 ? -1.816 -11.403 -1.870 1.00 93.69 168 LYS A N 1
ATOM 1220 C CA . LYS A 1 168 ? -2.763 -10.711 -0.975 1.00 93.69 168 LYS A CA 1
ATOM 1221 C C . LYS A 1 168 ? -2.457 -10.934 0.508 1.00 93.69 168 LYS A C 1
ATOM 1223 O O . LYS A 1 168 ? -2.500 -10.001 1.304 1.00 93.69 168 LYS A O 1
ATOM 1228 N N . THR A 1 169 ? -2.099 -12.163 0.881 1.00 94.19 169 THR A N 1
ATOM 1229 C CA . THR A 1 169 ? -1.752 -12.503 2.272 1.00 94.19 169 THR A CA 1
ATOM 1230 C C . THR A 1 169 ? -0.504 -11.743 2.735 1.00 94.19 169 THR A C 1
ATOM 1232 O O . THR A 1 169 ? -0.472 -11.212 3.842 1.00 94.19 169 THR A O 1
ATOM 1235 N N . GLN A 1 170 ? 0.520 -11.652 1.883 1.00 95.00 170 GLN A N 1
ATOM 1236 C CA . GLN A 1 170 ? 1.755 -10.920 2.164 1.00 95.00 170 GLN A CA 1
ATOM 1237 C C . GLN A 1 170 ? 1.495 -9.416 2.255 1.00 95.00 170 GLN A C 1
ATOM 1239 O O . GLN A 1 170 ? 2.046 -8.773 3.147 1.00 95.00 170 GLN A O 1
ATOM 1244 N N . LEU A 1 171 ? 0.629 -8.877 1.389 1.00 94.94 171 LEU A N 1
ATOM 1245 C CA . LEU A 1 171 ? 0.181 -7.487 1.455 1.00 94.94 171 LEU A CA 1
ATOM 1246 C C . LEU A 1 171 ? -0.437 -7.199 2.822 1.00 94.94 171 LEU A C 1
ATOM 1248 O O . LEU A 1 171 ? 0.062 -6.332 3.534 1.00 94.94 171 LEU A O 1
ATOM 1252 N N . VAL A 1 172 ? -1.443 -7.979 3.235 1.00 95.19 172 VAL A N 1
ATOM 1253 C CA . VAL A 1 172 ? -2.097 -7.814 4.545 1.00 95.19 172 VAL A CA 1
ATOM 1254 C C . VAL A 1 172 ? -1.088 -7.919 5.680 1.00 95.19 172 VAL A C 1
ATOM 1256 O O . VAL A 1 172 ? -1.047 -7.048 6.542 1.00 95.19 172 VAL A O 1
ATOM 1259 N N . ARG A 1 173 ? -0.224 -8.936 5.662 1.00 94.44 173 ARG A N 1
ATOM 1260 C CA . ARG A 1 173 ? 0.799 -9.134 6.693 1.00 94.44 173 ARG A CA 1
ATOM 1261 C C . ARG A 1 173 ? 1.750 -7.946 6.824 1.00 94.44 173 ARG A C 1
ATOM 1263 O O . ARG A 1 173 ? 2.179 -7.630 7.932 1.00 94.44 173 ARG A O 1
ATOM 1270 N N . ARG A 1 174 ? 2.094 -7.298 5.708 1.00 94.88 174 ARG A N 1
ATOM 1271 C CA . ARG A 1 174 ? 2.992 -6.141 5.696 1.00 94.88 174 ARG A CA 1
ATOM 1272 C C . ARG A 1 174 ? 2.310 -4.897 6.257 1.00 94.88 174 ARG A C 1
ATOM 1274 O O . ARG A 1 174 ? 2.899 -4.219 7.092 1.00 94.88 174 ARG A O 1
ATOM 1281 N N . VAL A 1 175 ? 1.072 -4.635 5.840 1.00 94.81 175 VAL A N 1
ATOM 1282 C CA . VAL A 1 175 ? 0.387 -3.369 6.138 1.00 94.81 175 VAL A CA 1
ATOM 1283 C C . VAL A 1 175 ? -0.479 -3.404 7.395 1.00 94.81 175 VAL A C 1
ATOM 1285 O O . VAL A 1 175 ? -0.793 -2.346 7.923 1.00 94.81 175 VAL A O 1
ATOM 1288 N N . ALA A 1 176 ? -0.846 -4.580 7.924 1.00 92.56 176 ALA A N 1
ATOM 1289 C CA . ALA A 1 176 ? -1.823 -4.709 9.014 1.00 92.56 176 ALA A CA 1
ATOM 1290 C C . ALA A 1 176 ? -1.513 -3.823 10.231 1.00 92.56 176 ALA A C 1
ATOM 1292 O O . ALA A 1 176 ? -2.419 -3.226 10.798 1.00 92.56 176 ALA A O 1
ATOM 1293 N N . ARG A 1 177 ? -0.234 -3.684 10.603 1.00 90.81 177 ARG A N 1
ATOM 1294 C CA . ARG A 1 177 ? 0.191 -2.860 11.751 1.00 90.81 177 ARG A CA 1
ATOM 1295 C C . ARG A 1 177 ? 0.127 -1.350 11.509 1.00 90.81 177 ARG A C 1
ATOM 1297 O O . ARG A 1 177 ? 0.221 -0.593 12.465 1.00 90.81 177 ARG A O 1
ATOM 1304 N N . GLN A 1 178 ? 0.013 -0.919 10.257 1.00 93.00 178 GLN A N 1
ATOM 1305 C CA . GLN A 1 178 ? -0.104 0.491 9.877 1.00 93.00 178 GLN A CA 1
ATOM 1306 C C . GLN A 1 178 ? -1.568 0.938 9.785 1.00 93.00 178 GLN A C 1
ATOM 1308 O O . GLN A 1 178 ? -1.834 2.133 9.680 1.00 93.00 178 GLN A O 1
ATOM 1313 N N . VAL A 1 179 ? -2.517 -0.008 9.807 1.00 94.94 179 VAL A N 1
ATOM 1314 C CA . VAL A 1 179 ? -3.940 0.284 9.625 1.00 94.94 179 VAL A CA 1
ATOM 1315 C C . VAL A 1 179 ? -4.532 0.895 10.894 1.00 94.94 179 VAL A C 1
ATOM 1317 O O . VAL A 1 179 ? -4.634 0.228 11.922 1.00 94.94 179 VAL A O 1
ATOM 1320 N N . VAL A 1 180 ? -4.981 2.148 10.811 1.00 94.19 180 VAL A N 1
ATOM 1321 C CA . VAL A 1 180 ? -5.450 2.926 11.973 1.00 94.19 180 VAL A CA 1
ATOM 1322 C C . VAL A 1 180 ? -6.815 2.483 12.510 1.00 94.19 180 VAL A C 1
ATOM 1324 O O . VAL A 1 180 ? -7.085 2.596 13.701 1.00 94.19 180 VAL A O 1
ATOM 1327 N N . ASP A 1 181 ? -7.689 1.961 11.652 1.00 94.00 181 ASP A N 1
ATOM 1328 C CA . ASP A 1 181 ? -9.074 1.575 11.953 1.00 94.00 181 ASP A CA 1
ATOM 1329 C C . ASP A 1 181 ? -9.281 0.052 11.898 1.00 94.00 181 ASP A C 1
ATOM 1331 O O . ASP A 1 181 ? -10.401 -0.428 11.702 1.00 94.00 181 ASP A O 1
ATOM 1335 N N . LEU A 1 182 ? -8.210 -0.730 12.082 1.00 91.31 182 LEU A N 1
ATOM 1336 C CA . LEU A 1 182 ? -8.219 -2.174 11.849 1.00 91.31 182 LEU A CA 1
ATOM 1337 C C . LEU A 1 182 ? -9.314 -2.902 12.640 1.00 91.31 182 LEU A C 1
ATOM 1339 O O . LEU A 1 182 ? -9.990 -3.768 12.093 1.00 91.31 182 LEU A O 1
ATOM 1343 N N . ALA A 1 183 ? -9.533 -2.539 13.906 1.00 89.38 183 ALA A N 1
ATOM 1344 C CA . ALA A 1 183 ? -10.538 -3.182 14.754 1.00 89.38 183 ALA A CA 1
ATOM 1345 C C . ALA A 1 183 ? -11.970 -3.038 14.200 1.00 89.38 183 ALA A C 1
ATOM 1347 O O . ALA A 1 183 ? -12.750 -3.990 14.247 1.00 89.38 183 ALA A O 1
ATOM 1348 N N . ALA A 1 184 ? -12.306 -1.870 13.643 1.00 89.56 184 ALA A N 1
ATOM 1349 C CA . ALA A 1 184 ? -13.615 -1.608 13.047 1.00 89.56 184 ALA A CA 1
ATOM 1350 C C . ALA A 1 184 ? -13.708 -2.134 11.603 1.00 89.56 184 ALA A C 1
ATOM 1352 O O . ALA A 1 184 ? -14.745 -2.653 11.191 1.00 89.56 184 ALA A O 1
ATOM 1353 N N . GLY A 1 185 ? -12.614 -2.028 10.847 1.00 89.19 185 GLY A N 1
ATOM 1354 C CA . GLY A 1 185 ? -12.547 -2.314 9.415 1.00 89.19 185 GLY A CA 1
ATOM 1355 C C . GLY A 1 185 ? -12.071 -3.715 9.031 1.00 89.19 185 GLY A C 1
ATOM 1356 O O . GLY A 1 185 ? -12.016 -4.043 7.847 1.00 89.19 185 GLY A O 1
ATOM 1357 N N . ARG A 1 186 ? -11.743 -4.578 10.000 1.00 92.50 186 ARG A N 1
ATOM 1358 C CA . ARG A 1 186 ? -11.221 -5.932 9.753 1.00 92.50 186 ARG A CA 1
ATOM 1359 C C . ARG A 1 186 ? -12.083 -6.747 8.793 1.00 92.50 186 ARG A C 1
ATOM 1361 O O . ARG A 1 186 ? -11.555 -7.385 7.888 1.00 92.50 186 ARG A O 1
ATOM 1368 N N . ARG A 1 187 ? -13.407 -6.712 8.975 1.00 92.62 187 ARG A N 1
ATOM 1369 C CA . ARG A 1 187 ? -14.349 -7.460 8.125 1.00 92.62 187 ARG A CA 1
ATOM 1370 C C . ARG A 1 187 ? -14.283 -7.017 6.665 1.00 92.62 187 ARG A C 1
ATOM 1372 O O . ARG A 1 187 ? -14.456 -7.847 5.782 1.00 92.62 187 ARG A O 1
ATOM 1379 N N . THR A 1 188 ? -14.008 -5.737 6.420 1.00 94.19 188 THR A N 1
ATOM 1380 C CA . THR A 1 188 ? -13.843 -5.181 5.073 1.00 94.19 188 THR A CA 1
ATOM 1381 C C . THR A 1 188 ? -12.610 -5.766 4.390 1.00 94.19 188 THR A C 1
ATOM 1383 O O . THR A 1 188 ? -12.685 -6.148 3.232 1.00 94.19 188 THR A O 1
ATOM 1386 N N . ILE A 1 189 ? -11.495 -5.908 5.115 1.00 94.12 189 ILE A N 1
ATOM 1387 C CA . ILE A 1 189 ? -10.275 -6.542 4.591 1.00 94.12 189 ILE A CA 1
ATOM 1388 C C . ILE A 1 189 ? -10.516 -8.037 4.341 1.00 94.12 189 ILE A C 1
ATOM 1390 O O . ILE A 1 189 ? -10.180 -8.553 3.281 1.00 94.12 189 ILE A O 1
ATOM 1394 N N . GLU A 1 190 ? -11.131 -8.735 5.297 1.00 94.19 190 GLU A N 1
ATOM 1395 C CA . GLU A 1 190 ? -11.415 -10.173 5.199 1.00 94.19 190 GLU A CA 1
ATOM 1396 C C . GLU A 1 190 ? -12.372 -10.528 4.050 1.00 94.19 190 GLU A C 1
ATOM 1398 O O . GLU A 1 190 ? -12.259 -11.618 3.486 1.00 94.19 190 GLU A O 1
ATOM 1403 N N . ALA A 1 191 ? -13.287 -9.626 3.684 1.00 94.81 191 ALA A N 1
ATOM 1404 C CA . ALA A 1 191 ? -14.205 -9.814 2.561 1.00 94.81 191 ALA A CA 1
ATOM 1405 C C . ALA A 1 191 ? -13.484 -9.903 1.204 1.00 94.81 191 ALA A C 1
ATOM 1407 O O . ALA A 1 191 ? -13.966 -10.592 0.308 1.00 94.81 191 ALA A O 1
ATOM 1408 N N . GLU A 1 192 ? -12.315 -9.271 1.072 1.00 94.81 192 GLU A N 1
ATOM 1409 C CA . GLU A 1 192 ? -11.518 -9.245 -0.166 1.00 94.81 192 GLU A CA 1
ATOM 1410 C C . GLU A 1 192 ? -10.547 -10.433 -0.297 1.00 94.81 192 GLU A C 1
ATOM 1412 O O . GLU A 1 192 ? -9.828 -10.573 -1.297 1.00 94.81 192 GLU A O 1
ATOM 1417 N N . LEU A 1 193 ? -10.521 -11.293 0.724 1.00 94.50 193 LEU A N 1
ATOM 1418 C CA . LEU A 1 193 ? -9.678 -12.476 0.817 1.00 94.50 193 LEU A CA 1
ATOM 1419 C C . LEU A 1 193 ? -10.509 -13.754 0.634 1.00 94.50 193 LEU A C 1
ATOM 1421 O O . LEU A 1 193 ? -11.621 -13.904 1.163 1.00 94.50 193 LEU A O 1
ATOM 1425 N N . SER A 1 194 ? -9.929 -14.728 -0.060 1.00 93.75 194 SER A N 1
ATOM 1426 C CA . SER A 1 194 ? -10.440 -16.099 -0.082 1.00 93.75 194 SER A CA 1
ATOM 1427 C C . SER A 1 194 ? -10.391 -16.732 1.313 1.00 93.75 194 SER A C 1
ATOM 1429 O O . SER A 1 194 ? -9.704 -16.258 2.218 1.00 93.75 194 SER A O 1
ATOM 1431 N N . GLU A 1 195 ? -11.115 -17.835 1.506 1.00 93.12 195 GLU A N 1
ATOM 1432 C CA . GLU A 1 195 ? -11.123 -18.555 2.786 1.00 93.12 195 GLU A CA 1
ATOM 1433 C C . GLU A 1 195 ? -9.712 -18.977 3.229 1.00 93.12 195 GLU A C 1
ATOM 1435 O O . GLU A 1 195 ? -9.344 -18.791 4.389 1.00 93.12 195 GLU A O 1
ATOM 1440 N N . TRP A 1 196 ? -8.896 -19.470 2.292 1.00 92.25 196 TRP A N 1
ATOM 1441 C CA . TRP A 1 196 ? -7.516 -19.864 2.568 1.00 92.25 196 TRP A CA 1
ATOM 1442 C C . TRP A 1 196 ? -6.642 -18.670 2.977 1.00 92.25 196 TRP A C 1
ATOM 1444 O O . TRP A 1 196 ? -5.927 -18.733 3.976 1.00 92.25 196 TRP A O 1
ATOM 1454 N N . GLU A 1 197 ? -6.741 -17.550 2.260 1.00 93.88 197 GLU A N 1
ATOM 1455 C CA . GLU A 1 197 ? -5.994 -16.326 2.578 1.00 93.88 197 GLU A CA 1
ATOM 1456 C C . GLU A 1 197 ? -6.411 -15.734 3.926 1.00 93.88 197 GLU A C 1
ATOM 1458 O O . GLU A 1 197 ? -5.555 -15.301 4.697 1.00 93.88 197 GLU A O 1
ATOM 1463 N N . ARG A 1 198 ? -7.710 -15.770 4.259 1.00 93.19 198 ARG A N 1
ATOM 1464 C CA . ARG A 1 198 ? -8.199 -15.367 5.585 1.00 93.19 198 ARG A CA 1
ATOM 1465 C C . ARG A 1 198 ? -7.573 -16.208 6.684 1.00 93.19 198 ARG A C 1
ATOM 1467 O O . ARG A 1 198 ? -7.151 -15.649 7.691 1.00 93.19 198 ARG A O 1
ATOM 1474 N N . MET A 1 199 ? -7.492 -17.529 6.507 1.00 92.81 199 MET A N 1
ATOM 1475 C CA . MET A 1 199 ? -6.859 -18.400 7.501 1.00 92.81 199 MET A CA 1
ATOM 1476 C C . MET A 1 199 ? -5.383 -18.055 7.709 1.00 92.81 199 MET A C 1
ATOM 1478 O O . MET A 1 199 ? -4.938 -18.005 8.854 1.00 92.81 199 MET A O 1
ATOM 1482 N N . LEU A 1 200 ? -4.643 -17.770 6.634 1.00 91.50 200 LEU A N 1
ATOM 1483 C CA . LEU A 1 200 ? -3.230 -17.398 6.724 1.00 91.50 200 LEU A CA 1
ATOM 1484 C C . LEU A 1 200 ? -3.022 -16.012 7.353 1.00 91.50 200 LEU A C 1
ATOM 1486 O O . LEU A 1 200 ? -2.143 -15.854 8.196 1.00 91.50 200 LEU A O 1
ATOM 1490 N N . ALA A 1 201 ? -3.840 -15.023 6.986 1.00 90.31 201 ALA A N 1
ATOM 1491 C CA . ALA A 1 201 ? -3.724 -13.648 7.475 1.00 90.31 201 ALA A CA 1
ATOM 1492 C C . ALA A 1 201 ? -4.297 -13.443 8.890 1.00 90.31 201 ALA A C 1
ATOM 1494 O O . ALA A 1 201 ? -4.035 -12.418 9.521 1.00 90.31 201 ALA A O 1
ATOM 1495 N N . ARG A 1 202 ? -5.080 -14.400 9.409 1.00 90.19 202 ARG A N 1
ATOM 1496 C CA . ARG A 1 202 ? -5.805 -14.275 10.683 1.00 90.19 202 ARG A CA 1
ATOM 1497 C C . ARG A 1 202 ? -4.897 -13.914 11.851 1.00 90.19 202 ARG A C 1
ATOM 1499 O O . ARG A 1 202 ? -5.221 -12.999 12.599 1.00 90.19 202 ARG A O 1
ATOM 1506 N N . THR A 1 203 ? -3.766 -14.602 11.989 1.00 87.88 203 THR A N 1
ATOM 1507 C CA . THR A 1 203 ? -2.822 -14.366 13.090 1.00 87.88 203 THR A CA 1
ATOM 1508 C C . THR A 1 203 ? -2.228 -12.961 13.031 1.00 87.88 203 THR A C 1
ATOM 1510 O O . THR A 1 203 ? -2.083 -12.318 14.067 1.00 87.88 203 THR A O 1
ATOM 1513 N N . ASP A 1 204 ? -1.915 -12.467 11.830 1.00 90.38 204 ASP A N 1
ATOM 1514 C CA . ASP A 1 204 ? -1.348 -11.131 11.638 1.00 90.38 204 ASP A CA 1
ATOM 1515 C C . ASP A 1 204 ? -2.391 -10.035 11.919 1.00 90.38 204 ASP A C 1
ATOM 1517 O O . ASP A 1 204 ? -2.086 -9.057 12.601 1.00 90.38 204 ASP A O 1
ATOM 1521 N N . LEU A 1 205 ? -3.637 -10.230 11.472 1.00 88.19 205 LEU A N 1
ATOM 1522 C CA . LEU A 1 205 ? -4.760 -9.331 11.765 1.00 88.19 205 LEU A CA 1
ATOM 1523 C C . LEU A 1 205 ? -5.104 -9.314 13.261 1.00 88.19 205 LEU A C 1
ATOM 1525 O O . LEU A 1 205 ? -5.293 -8.246 13.839 1.00 88.19 205 LEU A O 1
ATOM 1529 N N . ASP A 1 206 ? -5.139 -10.483 13.906 1.00 88.94 206 ASP A N 1
ATOM 1530 C CA . ASP A 1 206 ? -5.364 -10.607 15.349 1.00 88.94 206 ASP A CA 1
ATOM 1531 C C . ASP A 1 206 ? -4.252 -9.902 16.137 1.00 88.94 206 ASP A C 1
ATOM 1533 O O . ASP A 1 206 ? -4.538 -9.182 17.093 1.00 88.94 206 ASP A O 1
ATOM 1537 N N . ALA A 1 207 ? -2.992 -10.082 15.731 1.00 88.81 207 ALA A N 1
ATOM 1538 C CA . ALA A 1 207 ? -1.839 -9.465 16.381 1.00 88.81 207 ALA A CA 1
ATOM 1539 C C . ALA A 1 207 ? -1.793 -7.940 16.212 1.00 88.81 207 ALA A C 1
ATOM 1541 O O . ALA A 1 207 ? -1.338 -7.261 17.125 1.00 88.81 207 ALA A O 1
ATOM 1542 N N . ALA A 1 208 ? -2.242 -7.410 15.073 1.00 84.94 208 ALA A N 1
ATOM 1543 C CA . ALA A 1 208 ? -2.267 -5.971 14.809 1.00 84.94 208 ALA A CA 1
ATOM 1544 C C . ALA A 1 208 ? -3.481 -5.253 15.429 1.00 84.94 208 ALA A C 1
ATOM 1546 O O . ALA A 1 208 ? -3.467 -4.036 15.559 1.00 84.94 208 ALA A O 1
ATOM 1547 N N . SER A 1 209 ? -4.532 -5.991 15.804 1.00 78.81 209 SER A N 1
ATOM 1548 C CA . SER A 1 209 ? -5.767 -5.434 16.384 1.00 78.81 209 SER A CA 1
ATOM 1549 C C . SER A 1 209 ? -5.759 -5.261 17.912 1.00 78.81 209 SER A C 1
ATOM 1551 O O . SER A 1 209 ? -6.753 -4.787 18.463 1.00 78.81 209 SER A O 1
ATOM 1553 N N . LYS A 1 210 ? -4.685 -5.688 18.589 1.00 66.75 210 LYS A N 1
ATOM 1554 C CA . LYS A 1 210 ? -4.509 -5.628 20.051 1.00 66.75 210 LYS A CA 1
ATOM 1555 C C . LYS A 1 210 ? -3.692 -4.416 20.461 1.00 66.75 210 LYS A C 1
ATOM 1557 O O . LYS A 1 210 ? -4.049 -3.834 21.505 1.00 66.75 210 LYS A O 1
#

Nearest PDB structures (foldseek):
  8eox-assembly1_A  TM=3.433E-01  e=5.778E-01  synthetic construct

Sequence (210 aa):
MGVPVVALPVPIPPEEEAASAQSFTKPDGWDGHVVIAEAVVLPMGEAVVGGEAVASGVDPAGDVSEAIAVPESAPPPPPGTLQALRHLFDTNVDDRRMVRGLVQDPGQQPLWQPLLSALTVEQYAECVGRTGLEYDRPEVASLLGEQLASGLTSAHVAAALRTTTAYKTQLVRRVARQVVDLAAGRRTIEAELSEWERMLARTDLDAASK

Foldseek 3Di:
DDDDDDDDDDDDDPPVVPPPDPPDDDPPPPDDDDDPDDDDDDDDDDPPDDDDDPDDDDDDDDDDPVPPPPPPDPPQDQFQDLSNLLVCLVPDPCLLVVLCCCCPPPVNVVRNLVNLQPADLQSLLVSLLSNPDLVCSLNSSLSSQVSHVVGAALSSLLSNLVSHDPPNLVNCLSCLLRHPCLLPNVVSSVVSDDPVSCVSNVVSSVVNND

=== Feature glossary ===
A reading guide for the features in this record.

Start from the sequence.

  · Sequence gives the chain of amino acids in standard one-letter code (A=alanine, C=cysteine, …, Y=tyrosine), read N→C. It is the only feature that is directly encoded by the gene; all structural features are derived from the folded form of this sequence.

Fold it, and you get atomic coordinates and the backbone conformation that goes with them.

  · The mmCIF table is the protein's shape written out atom by atom. For each backbone N, Cα, C, and carbo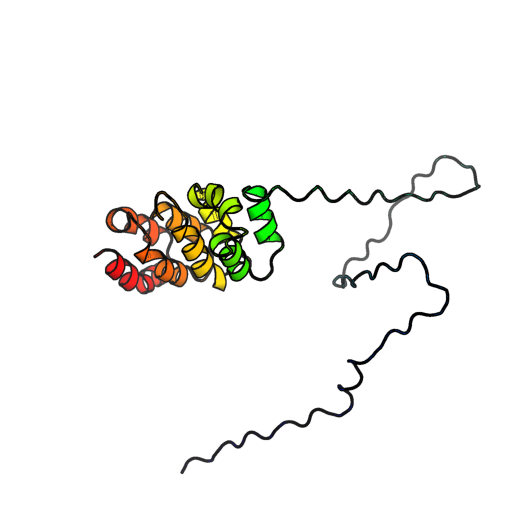nyl O, it records an (x, y, z) coordinate triple in Å plus the residue type, chain letter, and residue number.

  · Backbone dihedral angles. Every residue except chain termini has a φ (preceding-C → N → Cα → C) and a ψ (N → Cα → C → next-N). They are reported in degrees following the IUPAC sign convention. Secondary structure is essentially a statement about which (φ, ψ) basin each residue occupies.

  · DSSP 8-state secondary structure assigns each residue one of H (α-helix), G (3₁₀-helix), I (π-helix), E (extended β-strand), B (isolated β-bridge), T (hydrogen-bonded turn), S (bend), or '-' (coil). The assignment is computed from backbone hydrogen-bond geometry via the Kabsch–Sander algorithm.

  · P-SEA three-state annotation labels each residue as helix, strand, or coil based purely on the geometry of the Cα trace. It serves as a fallback when the full backbone (and thus DSSP) is unavailable.

Summarize the fold with a handful of shape descriptors and a per-residue structural alphabet.

  · Radius of gyration (Rg) is the root-mean-square distance of Cα atoms from their centroid — a single number for overall size and compactness. A globular domain of N residues has Rg ≈ 2.2·N^0.38 Å; an extended or disordered chain has a much larger Rg. The Cα contact count is the number of residue pairs whose Cα atoms are within 8 Å and are more than four positions apart in sequence — a standard proxy for tertiary packing density. The bounding box is the smallest axis-aligned box enclosing all Cα atoms.

  · Foldseek's 3Di representation compresses backbone geometry into a per-residue letter drawn from a learned twenty-state alphabet. It captures the tertiary interaction pattern around each residue — which residues are packed against it in space, regardless of where they are in sequence.

  · Accessible surface area quantifies burial. A residue with SASA near zero is packed into the hydrophobic core; one with SASA >100 Å² sits on the surface. Computed here via the Shrake–Rupley numerical algorithm with a 1.4 Å probe.

Ask how reliable the model is.

  · For AlphaFold models, the B-factor field carries pLDDT — the model's own estimate of local accuracy on a 0–100 scale. Regions with pLDDT<50 should be treated as essentially unmodeled; they often correspond to intrinsically disordered segments.

  · For experimental (PDB) structures, the B-factor (temperature factor) quantifies the positional spread of each atom in the crystal — a combination of thermal vibration and static disorder — in units of Å². High B-factors mark flexible loops or poorly resolved regions; low B-factors mark the rigid, well-ordered core.

  · PAE(i, j) answers: if I align the predicted and true structures on residue i, how far off (in Å) do I expect residue j to be? A block-diagonal PAE matrix with low values on the blocks and high values off-diagonal is the signature of a multi-domain protein with confidently predicted domains but uncertain inter-domain orientation.

Place it in context: what it resembles, what it is annotated as, and how it looks.

  · Structural nearest neighbors (via Foldseek easy-search vs the PDB). Reported per hit: target PDB id, E-value, and alignment TM-score. A TM-score above ~0.5 is the conventional threshold for 'same fold'.

  · Functional annotations link the protein to curated databases. InterPro entries identify conserved domains and families by matching the sequence against member-database signatures (Pfam, PROSITE, CDD, …). Gene Ontology (GO) terms describe molecular function, biological process, and cellular component in a controlled vocabulary. CATH places the structure in a hierarchical fold classification (Class/Architecture/Topology/Homologous-superfamily). The organism is the source species.

  · Plot images: a contact map (which residues are close in 3D, as an N×N binary image), a Ramachandran scatter (backbone torsion angles, revealing secondary-structure composition at a glance), and — for AlphaFold structures — a PAE heatmap (pairwise prediction confidence).

  · Structure im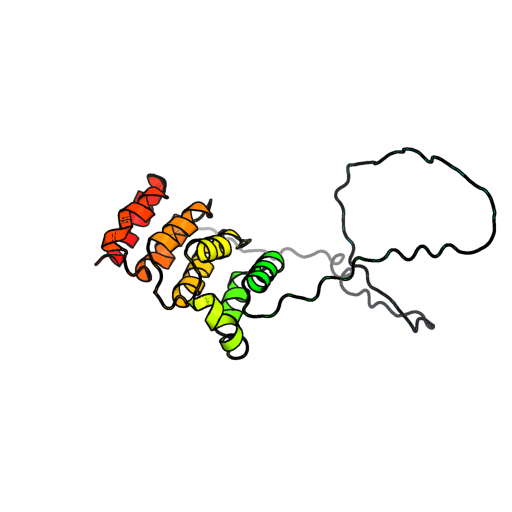ages are PyMOL renders from six orthogonal camera directions. Cartoon representation draws helices as coils and strands as arrows; sticks shows the backbone as bonds; surface shows the solvent-excluded envelope. Rainbow coloring maps sequence position to hue (blue→red, N→C); chain coloring assigns a distinct color per polypeptide.